Protein AF-0000000084420842 (afdb_homodimer)

Organism: Gonium pectorale (NCBI:txid33097)

Nearest PDB structures (foldseek):
  2ov9-assembly2_D  TM=8.847E-01  e=1.348E-07  Rhodococcus jostii RHA1
  2ov9-assembly1_A  TM=8.744E-01  e=2.651E-07  Rhodococcus jostii RHA1
  4xy5-assembly1_A  TM=8.812E-01  e=3.195E-05  Streptococcus pneumoniae TIGR4
  2fs2-assembly1_B  TM=8.298E-01  e=1.158E-05  Escherichia coli
  5kl9-assembly1_B  TM=7.367E-01  e=1.158E-05  Escherichia coli O157:H7

Secondary structure (DSSP, 8-state):
-TTTTSEEEEEEEEETTTTEEEEEEEE-S---SS-SB--HHHHHHHHHHHHHHHHHHHHHTT-SSSPSPPEEEEEEEEE-SPPBTT-EEEEEEEEEEEETTEEEEEEEEE-SSS-EEEEEEEEEE----S-HHHHHHH---GGG------/-TTTTSEEEEEEEEETTTTEEEEEEEE-S---SS-SB--HHHHHHHHHHHHHHHHHHHHHTT-SSSPSPPEEEEEEEEE-SPPBTT-EEEEEEEEEEEETTEEEEEEEEE-SSS-EEEEEEEEEE----S-HHHHHHS---GGG------

Foldseek 3Di:
DCVVQQWVDKDKDADPVQLKIKIKTFGGQPPPPDPFFDDPVVVQVVLVVRQVVSVVVCVVVVNALDHDDKDWPDKDKFFDATHTGRAMKMKMKDWDDHDRQKTKMKIWIGSVPPDTGMIMIIIIGHPDPPDPVVCVVVPPPVPPPPDPPD/DCVVQQWVDKDKDADPVQLKIKIKTFGGQPPPDDPFFDDPVVVQVVLVVRQVVSVVVCVVVVNALDHDDKDWPDKDKFFDATHTGRAMKMKMKDWDDHDRQKTKMKIWIGSVPPDTGMIMIIIIGHPPPPDPVVCVVVPPPVPPPPDDPD

InterPro domains:
  IPR006683 Thioesterase domain [PF03061] (37-116)
  IPR029069 HotDog domain superfamily [SSF54637] (13-125)
  IPR052061 Post-transcriptional expression and antimicrobial biosynthesis protein [PTHR47260] (3-133)

Radius of gyration: 22.24 Å; Cα contacts (8 Å, |Δi|>4): 608; chains: 2; bounding box: 48×66×69 Å

Solvent-accessible surface area (backbone atoms only — not comparable to full-atom values): 16085 Å² total; per-residue (Å²): 81,57,73,48,39,42,29,70,43,78,49,74,47,75,40,79,88,76,57,29,25,36,34,40,35,32,34,21,68,57,50,72,81,55,80,70,45,60,55,66,23,57,54,48,23,51,50,46,50,44,44,48,49,36,53,51,52,34,36,76,71,62,70,38,88,50,65,81,68,61,41,68,40,32,39,39,34,39,45,70,42,86,42,57,50,49,38,58,36,31,35,42,27,39,77,70,44,78,53,78,51,34,36,34,31,33,37,39,33,24,57,77,76,78,52,62,30,30,38,34,38,36,33,33,37,34,67,80,72,67,49,68,69,49,54,66,65,62,61,74,63,73,77,68,78,70,81,79,81,123,80,57,73,48,39,42,29,70,44,78,48,75,48,74,40,78,87,76,56,30,23,36,33,41,34,33,34,20,70,59,52,69,83,56,76,68,46,61,53,64,23,57,54,47,23,50,50,45,51,44,43,48,49,34,52,50,52,34,37,76,70,61,70,40,86,51,68,81,69,60,41,69,39,32,42,37,36,41,44,71,42,86,44,58,51,51,37,58,36,31,36,41,27,39,77,70,44,79,54,78,51,33,35,34,31,32,36,39,33,24,56,78,78,79,51,61,30,30,39,35,38,36,34,33,38,35,67,79,71,68,48,70,69,47,56,67,66,61,61,73,62,74,78,67,76,75,78,76,86,122

pLDDT: mean 79.47, std 21.26, range [21.95, 98.56]

Structure (mmCIF, N/CA/C/O backbone):
data_AF-0000000084420842-model_v1
#
loop_
_entity.id
_entity.type
_entity.pdbx_description
1 polymer 'Thioesterase domain-containing protein'
#
loop_
_atom_site.group_PDB
_atom_site.id
_atom_site.type_symbol
_atom_site.label_atom_id
_atom_site.label_alt_id
_atom_site.label_comp_id
_atom_site.label_asym_id
_atom_site.label_entity_id
_atom_site.label_seq_id
_atom_site.pdbx_PDB_ins_code
_atom_site.Cartn_x
_atom_site.Cartn_y
_atom_site.Cartn_z
_atom_site.occupancy
_atom_site.B_iso_or_equiv
_atom_site.auth_seq_id
_atom_site.auth_comp_id
_atom_site.auth_asym_id
_atom_site.auth_atom_id
_atom_site.pdbx_PDB_model_num
ATOM 1 N N . MET A 1 1 ? 0.289 3.207 -14.062 1 37.72 1 MET A N 1
ATOM 2 C CA . MET A 1 1 ? 1.347 3.75 -13.219 1 37.72 1 MET A CA 1
ATOM 3 C C . MET A 1 1 ? 2.498 4.289 -14.062 1 37.72 1 MET A C 1
ATOM 5 O O . MET A 1 1 ? 2.98 5.398 -13.828 1 37.72 1 MET A O 1
ATOM 9 N N . VAL A 1 2 ? 3.018 3.508 -14.992 1 41.41 2 VAL A N 1
ATOM 10 C CA . VAL A 1 2 ? 4.016 3.975 -15.953 1 41.41 2 VAL A CA 1
ATOM 11 C C . VAL A 1 2 ? 3.449 5.141 -16.766 1 41.41 2 VAL A C 1
ATOM 13 O O . VAL A 1 2 ? 4.145 6.129 -17 1 41.41 2 VAL A O 1
ATOM 16 N N . ALA A 1 3 ? 2.135 5.031 -16.891 1 44.5 3 ALA A N 1
ATOM 17 C CA . ALA A 1 3 ? 1.518 5.996 -17.797 1 44.5 3 ALA A CA 1
ATOM 18 C C . ALA A 1 3 ? 1.393 7.367 -17.141 1 44.5 3 ALA A C 1
ATOM 20 O O . ALA A 1 3 ? 1.357 8.391 -17.828 1 44.5 3 ALA A O 1
ATOM 21 N N . SER A 1 4 ? 1.399 7.387 -15.852 1 53.59 4 SER A N 1
ATOM 22 C CA . SER A 1 4 ? 1.182 8.664 -15.172 1 53.59 4 SER A CA 1
ATOM 23 C C . SER A 1 4 ? 2.48 9.453 -15.055 1 53.59 4 SER A C 1
ATOM 25 O O . SER A 1 4 ? 2.473 10.609 -14.625 1 53.59 4 SER A O 1
ATOM 27 N N . GLY A 1 5 ? 3.613 8.859 -15.711 1 60.94 5 GLY A N 1
ATOM 28 C CA . GLY A 1 5 ? 4.891 9.547 -15.625 1 60.94 5 GLY A CA 1
ATOM 29 C C . GLY A 1 5 ? 5.586 9.352 -14.289 1 60.94 5 GLY A C 1
ATOM 30 O O . GLY A 1 5 ? 6.719 9.797 -14.102 1 60.94 5 GLY A O 1
ATOM 31 N N . GLN A 1 6 ? 4.852 8.664 -13.398 1 68.75 6 GLN A N 1
ATOM 32 C CA . GLN A 1 6 ? 5.469 8.453 -12.094 1 68.75 6 GLN A CA 1
ATOM 33 C C . GLN A 1 6 ? 6.559 7.387 -12.172 1 68.75 6 GLN A C 1
ATOM 35 O O . GLN A 1 6 ? 7.531 7.434 -11.414 1 68.75 6 GLN A O 1
ATOM 40 N N . ILE A 1 7 ? 6.402 6.492 -13.086 1 74.31 7 ILE A N 1
ATOM 41 C CA . ILE A 1 7 ? 7.391 5.445 -13.32 1 74.31 7 ILE A CA 1
ATOM 42 C C . ILE A 1 7 ? 7.902 5.535 -14.758 1 74.31 7 ILE A C 1
ATOM 44 O O . ILE A 1 7 ? 7.121 5.469 -15.711 1 74.31 7 ILE A O 1
ATOM 48 N N . LYS A 1 8 ? 9.125 5.723 -14.898 1 79.5 8 LYS A N 1
ATOM 49 C CA . LYS A 1 8 ? 9.719 5.82 -16.234 1 79.5 8 LYS A CA 1
ATOM 50 C C . LYS A 1 8 ? 9.992 4.438 -16.812 1 79.5 8 LYS A C 1
ATOM 52 O O . LYS A 1 8 ? 9.781 4.207 -18 1 79.5 8 LYS A O 1
ATOM 57 N N . GLU A 1 9 ? 10.523 3.6 -15.961 1 84 9 GLU A N 1
ATOM 58 C CA . GLU A 1 9 ? 10.859 2.246 -16.391 1 84 9 GLU A CA 1
ATOM 59 C C . GLU A 1 9 ? 10.781 1.256 -15.234 1 84 9 GLU A C 1
ATOM 61 O O . GLU A 1 9 ? 11.039 1.613 -14.086 1 84 9 GLU A O 1
ATOM 66 N N . LEU A 1 10 ? 10.328 0.15 -15.516 1 87.25 10 LEU A N 1
ATOM 67 C CA . LEU A 1 10 ? 10.273 -0.957 -14.562 1 87.25 10 LEU A CA 1
ATOM 68 C C . LEU A 1 10 ? 10.789 -2.242 -15.203 1 87.25 10 LEU A C 1
ATOM 70 O O . LEU A 1 10 ? 10.281 -2.678 -16.234 1 87.25 10 LEU A O 1
ATOM 74 N N . ARG A 1 11 ? 11.898 -2.775 -14.641 1 92.38 11 ARG A N 1
ATOM 75 C CA . ARG A 1 11 ? 12.461 -4.047 -15.078 1 92.38 11 ARG A CA 1
ATOM 76 C C . ARG A 1 11 ? 12.469 -5.066 -13.945 1 92.38 11 ARG A C 1
ATOM 78 O O . ARG A 1 11 ? 12.789 -4.734 -12.805 1 92.38 11 ARG A O 1
ATOM 85 N N . CYS A 1 12 ? 12.133 -6.27 -14.281 1 94.5 12 CYS A N 1
ATOM 86 C CA . CYS A 1 12 ? 12.039 -7.32 -13.273 1 94.5 12 CYS A CA 1
ATOM 87 C C . CYS A 1 12 ? 12.93 -8.5 -13.633 1 94.5 12 CYS A C 1
ATOM 89 O O . CYS A 1 12 ? 13.164 -8.773 -14.812 1 94.5 12 CYS A O 1
ATOM 91 N N . PHE A 1 13 ? 13.453 -9.141 -12.609 1 94.38 13 PHE A N 1
ATOM 92 C CA . PHE A 1 13 ? 14.305 -10.312 -12.758 1 94.38 13 PHE A CA 1
ATOM 93 C C . PHE A 1 13 ? 14.047 -11.32 -11.641 1 94.38 13 PHE A C 1
ATOM 95 O O . PHE A 1 13 ? 13.828 -10.93 -10.492 1 94.38 13 PHE A O 1
ATOM 102 N N . TYR A 1 14 ? 14.102 -12.578 -12.062 1 94.62 14 TYR A N 1
ATOM 103 C CA . TYR A 1 14 ? 13.969 -13.656 -11.086 1 94.62 14 TYR A CA 1
ATOM 104 C C . TYR A 1 14 ? 15.242 -14.484 -11.008 1 94.62 14 TYR A C 1
ATOM 106 O O . TYR A 1 14 ? 15.703 -15.023 -12.023 1 94.62 14 TYR A O 1
ATOM 114 N N . ASP A 1 15 ? 15.773 -14.508 -9.82 1 94.62 15 ASP A N 1
ATOM 115 C CA . ASP A 1 15 ? 16.922 -15.367 -9.555 1 94.62 15 ASP A CA 1
ATOM 116 C C . ASP A 1 15 ? 16.484 -16.734 -9.039 1 94.62 15 ASP A C 1
ATOM 118 O O . ASP A 1 15 ? 16.141 -16.875 -7.867 1 94.62 15 ASP A O 1
ATOM 122 N N . THR A 1 16 ? 16.594 -17.719 -9.82 1 90.62 16 THR A N 1
ATOM 123 C CA . THR A 1 16 ? 16.094 -19.062 -9.492 1 90.62 16 THR A CA 1
ATOM 124 C C . THR A 1 16 ? 16.969 -19.703 -8.414 1 90.62 16 THR A C 1
ATOM 126 O O . THR A 1 16 ? 16.5 -20.547 -7.652 1 90.62 16 THR A O 1
ATOM 129 N N . GLN A 1 17 ? 18.203 -19.312 -8.43 1 90.81 17 GLN A N 1
ATOM 130 C CA . GLN A 1 17 ? 19.109 -19.922 -7.469 1 90.81 17 GLN A CA 1
ATOM 131 C C . GLN A 1 17 ? 18.828 -19.438 -6.051 1 90.81 17 GLN A C 1
ATOM 133 O O . GLN A 1 17 ? 18.781 -20.234 -5.113 1 90.81 17 GLN A O 1
ATOM 138 N N . GLN A 1 18 ? 18.562 -18.172 -5.965 1 92.38 18 GLN A N 1
ATOM 139 C CA . GLN A 1 18 ? 18.344 -17.594 -4.645 1 92.38 18 GLN A CA 1
ATOM 140 C C . GLN A 1 18 ? 16.844 -17.5 -4.332 1 92.38 18 GLN A C 1
ATOM 142 O O . GLN A 1 18 ? 16.469 -17.156 -3.213 1 92.38 18 GLN A O 1
ATOM 147 N N . ARG A 1 19 ? 16.016 -17.812 -5.281 1 91.62 19 ARG A N 1
ATOM 148 C CA . ARG A 1 19 ? 14.57 -17.688 -5.164 1 91.62 19 ARG A CA 1
ATOM 149 C C . ARG A 1 19 ? 14.172 -16.266 -4.754 1 91.62 19 ARG A C 1
ATOM 151 O O . ARG A 1 19 ? 13.367 -16.078 -3.84 1 91.62 19 ARG A O 1
ATOM 158 N N . LYS A 1 20 ? 14.828 -15.336 -5.352 1 95.81 20 LYS A N 1
ATOM 159 C CA . LYS A 1 20 ? 14.547 -13.922 -5.129 1 95.81 20 LYS A CA 1
ATOM 160 C C . LYS A 1 20 ? 14.062 -13.25 -6.41 1 95.81 20 LYS A C 1
ATOM 162 O O . LYS A 1 20 ? 14.547 -13.555 -7.5 1 95.81 20 LYS A O 1
ATOM 167 N N . PHE A 1 21 ? 13.164 -12.438 -6.27 1 96.69 21 PHE A N 1
ATOM 168 C CA . PHE A 1 21 ? 12.617 -11.625 -7.352 1 96.69 21 PHE A CA 1
ATOM 169 C C . PHE A 1 21 ? 12.984 -10.156 -7.164 1 96.69 21 PHE A C 1
ATOM 171 O O . PHE A 1 21 ? 12.883 -9.625 -6.059 1 96.69 21 PHE A O 1
ATOM 178 N N . TYR A 1 22 ? 13.43 -9.539 -8.227 1 97.25 22 TYR A N 1
ATOM 179 C CA . TYR A 1 22 ? 13.922 -8.164 -8.18 1 97.25 22 TYR A CA 1
ATOM 180 C C . TYR A 1 22 ? 13.133 -7.266 -9.117 1 97.25 22 TYR A C 1
ATOM 182 O O . TYR A 1 22 ? 12.766 -7.68 -10.219 1 97.25 22 TYR A O 1
ATOM 190 N N . SER A 1 23 ? 12.969 -6.086 -8.695 1 96.06 23 SER A N 1
ATOM 191 C CA . SER A 1 23 ? 12.461 -5.023 -9.555 1 96.06 23 SER A CA 1
ATOM 192 C C . SER A 1 23 ? 13.359 -3.791 -9.5 1 96.06 23 SER A C 1
ATOM 194 O O . SER A 1 23 ? 13.672 -3.293 -8.414 1 96.06 23 SER A O 1
ATOM 196 N N . VAL A 1 24 ? 13.758 -3.369 -10.648 1 96.12 24 VAL A N 1
ATOM 197 C CA . VAL A 1 24 ? 14.453 -2.094 -10.789 1 96.12 24 VAL A CA 1
ATOM 198 C C . VAL A 1 24 ? 13.508 -1.056 -11.398 1 96.12 24 VAL A C 1
ATOM 200 O O . VAL A 1 24 ? 12.961 -1.263 -12.484 1 96.12 24 VAL A O 1
ATOM 203 N N . VAL A 1 25 ? 13.398 0.021 -10.656 1 93.12 25 VAL A N 1
ATOM 204 C CA . VAL A 1 25 ? 12.406 1.012 -11.062 1 93.12 25 VAL A CA 1
ATOM 205 C C . VAL A 1 25 ? 13.07 2.377 -11.211 1 93.12 25 VAL A C 1
ATOM 207 O O . VAL A 1 25 ? 13.75 2.85 -10.297 1 93.12 25 VAL A O 1
ATOM 210 N N . GLU A 1 26 ? 12.852 2.971 -12.344 1 91.12 26 GLU A N 1
ATOM 211 C CA . GLU A 1 26 ? 13.227 4.371 -12.531 1 91.12 26 GLU A CA 1
ATOM 212 C C . GLU A 1 26 ? 12.031 5.293 -12.305 1 91.12 26 GLU A C 1
ATOM 214 O O . GLU A 1 26 ? 11.055 5.254 -13.055 1 91.12 26 GLU A O 1
ATOM 219 N N . LEU A 1 27 ? 12.219 6.039 -11.32 1 86.94 27 LEU A N 1
ATOM 220 C CA . LEU A 1 27 ? 11.109 6.914 -10.938 1 86.94 27 LEU A CA 1
ATOM 221 C C . LEU A 1 27 ? 11.172 8.227 -11.719 1 86.94 27 LEU A C 1
ATOM 223 O O . LEU A 1 27 ? 12.258 8.727 -12.016 1 86.94 27 LEU A O 1
ATOM 227 N N . GLY A 1 28 ? 9.945 8.664 -12.109 1 78.69 28 GLY A N 1
ATOM 228 C CA . GLY A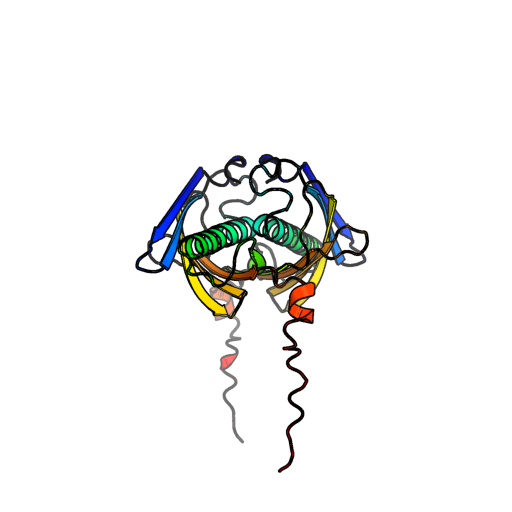 1 28 ? 9.875 9.914 -12.852 1 78.69 28 GLY A CA 1
ATOM 229 C C . GLY A 1 28 ? 9.992 11.141 -11.969 1 78.69 28 GLY A C 1
ATOM 230 O O . GLY A 1 28 ? 9.938 11.039 -10.742 1 78.69 28 GLY A O 1
ATOM 231 N N . LYS A 1 29 ? 10.383 12.281 -12.672 1 68.31 29 LYS A N 1
ATOM 232 C CA . LYS A 1 29 ? 10.516 13.555 -11.969 1 68.31 29 LYS A CA 1
ATOM 233 C C . LYS A 1 29 ? 9.148 14.188 -11.711 1 68.31 29 LYS A C 1
ATOM 235 O O . LYS A 1 29 ? 9 15.016 -10.805 1 68.31 29 LYS A O 1
ATOM 240 N N . GLU A 1 30 ? 8.312 13.93 -12.711 1 54.25 30 GLU A N 1
ATOM 241 C CA . GLU A 1 30 ? 7.031 14.633 -12.688 1 54.25 30 GLU A CA 1
ATOM 242 C C . GLU A 1 30 ? 6.121 14.086 -11.586 1 54.25 30 GLU A C 1
ATOM 244 O O . GLU A 1 30 ? 4.91 14.32 -11.602 1 54.25 30 GLU A O 1
ATOM 249 N N . VAL A 1 31 ? 6.648 13.469 -10.648 1 49.88 31 VAL A N 1
ATOM 250 C CA . VAL A 1 31 ? 5.574 13.227 -9.695 1 49.88 31 VAL A CA 1
ATOM 251 C C . VAL A 1 31 ? 5.004 14.555 -9.203 1 49.88 31 VAL A C 1
ATOM 253 O O . VAL A 1 31 ? 5.73 15.383 -8.648 1 49.88 31 VAL A O 1
ATOM 256 N N . CYS A 1 32 ? 4.277 15.203 -10.172 1 43.28 32 CYS A N 1
ATOM 257 C CA . CYS A 1 32 ? 3.871 16.594 -10.289 1 43.28 32 CYS A CA 1
ATOM 258 C C . CYS A 1 32 ? 3.869 17.281 -8.922 1 43.28 32 CYS A C 1
ATOM 260 O O . CYS A 1 32 ? 4.293 18.438 -8.805 1 43.28 3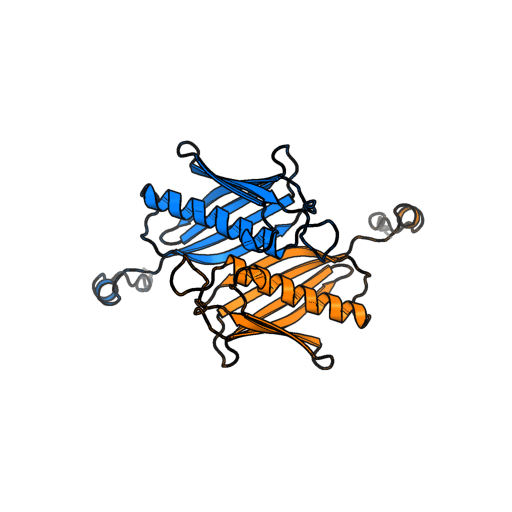2 CYS A O 1
ATOM 262 N N . GLY A 1 33 ? 2.779 17.031 -8.031 1 41.62 33 GLY A N 1
ATOM 263 C CA 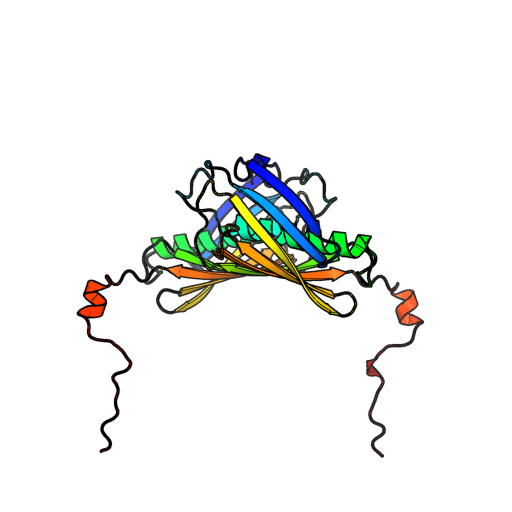. GLY A 1 33 ? 2.326 17.969 -7.012 1 41.62 33 GLY A CA 1
ATOM 264 C C . GLY A 1 33 ? 3.047 17.797 -5.684 1 41.62 33 GLY A C 1
ATOM 265 O O . GLY A 1 33 ? 2.867 18.609 -4.77 1 41.62 33 GLY A O 1
ATOM 266 N N . PHE A 1 34 ? 3.322 16.641 -5.184 1 46.44 34 PHE A N 1
ATOM 267 C CA . PHE A 1 34 ? 4.023 16.641 -3.906 1 46.44 34 PHE A CA 1
ATOM 268 C C . PHE A 1 34 ? 5.52 16.859 -4.109 1 46.44 34 PHE A C 1
ATOM 270 O O . PHE A 1 34 ? 6.145 16.188 -4.938 1 46.44 34 PHE A O 1
ATOM 277 N N . PRO A 1 35 ? 5.855 17.938 -3.969 1 49.09 35 PRO A N 1
ATOM 278 C CA . PRO A 1 35 ? 7.273 18.266 -4.145 1 49.09 35 PRO A CA 1
ATOM 279 C C . PRO A 1 35 ? 8.195 17.188 -3.568 1 49.09 35 PRO A C 1
ATOM 281 O O . PRO A 1 35 ? 7.977 16.719 -2.453 1 49.09 35 PRO A O 1
ATOM 284 N N . GLN A 1 36 ? 9.211 16.672 -4.434 1 54 36 GLN A N 1
ATOM 285 C CA . GLN A 1 36 ? 10.562 16.141 -4.281 1 54 36 GLN A CA 1
ATOM 286 C C . GLN A 1 36 ? 10.539 14.688 -3.812 1 54 36 GLN A C 1
ATOM 288 O O . GLN A 1 36 ? 11.586 14.07 -3.633 1 54 36 GLN A O 1
ATOM 293 N N . THR A 1 37 ? 9.32 14.156 -3.262 1 56.84 37 THR A N 1
ATOM 294 C CA . THR A 1 37 ? 9.445 12.805 -2.732 1 56.84 37 THR A CA 1
ATOM 295 C C . THR A 1 37 ? 8.336 11.914 -3.275 1 56.84 37 THR A C 1
ATOM 297 O O . THR A 1 37 ? 7.262 12.391 -3.635 1 56.84 37 THR A O 1
ATOM 300 N N . VAL A 1 38 ? 8.648 10.633 -3.479 1 64.06 38 VAL A N 1
ATOM 301 C CA . VAL A 1 38 ? 7.715 9.594 -3.893 1 64.06 38 VAL A CA 1
ATOM 302 C C . VAL A 1 38 ? 6.691 9.352 -2.787 1 64.06 38 VAL A C 1
ATOM 304 O O . VAL A 1 38 ? 7.051 9.234 -1.613 1 64.06 38 VAL A O 1
ATOM 307 N N . HIS A 1 39 ? 5.492 9.234 -3.182 1 77.38 39 HIS A N 1
ATOM 308 C CA . HIS A 1 39 ? 4.395 9.062 -2.238 1 77.38 39 HIS A CA 1
ATOM 309 C C . HIS A 1 39 ? 4.352 7.641 -1.694 1 77.38 39 HIS A C 1
ATOM 311 O O . HIS A 1 39 ? 4.754 6.695 -2.379 1 77.38 39 HIS A O 1
ATOM 317 N N . GLY A 1 40 ? 3.969 7.527 -0.441 1 87 40 GLY A N 1
ATOM 318 C CA . GLY A 1 40 ? 3.84 6.242 0.231 1 87 40 GLY A CA 1
ATOM 319 C C . GLY A 1 40 ? 3.012 5.242 -0.55 1 87 40 GLY A C 1
ATOM 320 O O . GLY A 1 40 ? 3.35 4.055 -0.604 1 87 40 GLY A O 1
ATOM 321 N N . GLY A 1 41 ? 1.969 5.727 -1.166 1 89.44 41 GLY A N 1
ATOM 322 C CA . GLY A 1 41 ? 1.098 4.852 -1.933 1 89.44 41 GLY A CA 1
ATOM 323 C C . GLY A 1 41 ? 1.789 4.215 -3.123 1 89.44 41 GLY A C 1
ATOM 324 O O . GLY A 1 41 ? 1.536 3.055 -3.447 1 89.44 41 GLY A O 1
ATOM 325 N N . LEU A 1 42 ? 2.545 4.934 -3.773 1 87.56 42 LEU A N 1
ATOM 326 C CA . LEU A 1 42 ? 3.287 4.395 -4.906 1 87.56 42 LEU A CA 1
ATOM 327 C C . LEU A 1 42 ? 4.27 3.32 -4.453 1 87.56 42 LEU A C 1
ATOM 329 O O . LEU A 1 42 ? 4.371 2.26 -5.074 1 87.56 42 LEU A O 1
ATOM 333 N N . THR A 1 43 ? 5 3.641 -3.408 1 93 43 THR A N 1
ATOM 334 C CA . THR A 1 43 ? 5.918 2.654 -2.848 1 93 43 THR A CA 1
ATOM 335 C C . THR A 1 43 ? 5.176 1.367 -2.494 1 93 43 THR A C 1
ATOM 337 O O . THR A 1 43 ? 5.645 0.271 -2.807 1 93 43 THR A O 1
ATOM 340 N N . ALA A 1 44 ? 4.039 1.52 -1.854 1 95.06 44 ALA A N 1
ATOM 341 C CA . ALA A 1 44 ? 3.232 0.359 -1.489 1 95.06 44 ALA A CA 1
ATOM 342 C C . ALA A 1 44 ? 2.832 -0.44 -2.727 1 95.06 44 ALA A C 1
ATOM 344 O O . ALA A 1 44 ? 2.895 -1.672 -2.725 1 95.06 44 ALA A O 1
ATOM 345 N N . ALA A 1 45 ? 2.439 0.22 -3.75 1 91.56 45 ALA A N 1
ATOM 346 C CA . ALA A 1 45 ? 2.027 -0.437 -4.988 1 91.56 45 ALA A CA 1
ATOM 347 C C . ALA A 1 45 ? 3.189 -1.198 -5.617 1 91.56 45 ALA A C 1
ATOM 349 O O . ALA A 1 45 ? 3.014 -2.312 -6.113 1 91.56 45 ALA A O 1
ATOM 350 N N . LEU A 1 46 ? 4.312 -0.583 -5.586 1 92.06 46 LEU A N 1
ATOM 351 C CA . LEU A 1 46 ? 5.496 -1.219 -6.16 1 92.06 46 LEU A CA 1
ATOM 352 C C . LEU A 1 46 ? 5.883 -2.463 -5.367 1 92.06 46 LEU A C 1
ATOM 354 O O . LEU A 1 46 ? 6.246 -3.486 -5.945 1 92.06 46 LEU A O 1
ATOM 358 N N . VAL A 1 47 ? 5.801 -2.316 -4.102 1 95.88 47 VAL A N 1
ATOM 359 C CA . VAL A 1 47 ? 6.078 -3.457 -3.236 1 95.88 47 VAL A CA 1
ATOM 360 C C . VAL A 1 47 ? 5.098 -4.59 -3.543 1 95.88 47 VAL A C 1
ATOM 362 O O . VAL A 1 47 ? 5.508 -5.734 -3.734 1 95.88 47 VAL A O 1
ATOM 365 N N . ASP A 1 48 ? 3.846 -4.297 -3.615 1 94.94 48 ASP A N 1
ATOM 366 C CA . ASP A 1 48 ? 2.807 -5.277 -3.914 1 94.94 48 ASP A CA 1
ATOM 367 C C . ASP A 1 48 ? 3.08 -5.977 -5.246 1 94.94 48 ASP A C 1
ATOM 369 O O . ASP A 1 48 ? 3.025 -7.207 -5.328 1 94.94 48 ASP A O 1
ATOM 373 N N . GLU A 1 49 ? 3.416 -5.191 -6.195 1 91.62 49 GLU A N 1
ATOM 374 C CA . GLU A 1 49 ? 3.684 -5.719 -7.527 1 91.62 49 GLU A CA 1
ATOM 375 C C . GLU A 1 49 ? 4.891 -6.652 -7.52 1 91.62 49 GLU A C 1
ATOM 377 O O . GLU A 1 49 ? 4.863 -7.719 -8.141 1 91.62 49 GLU A O 1
ATOM 382 N N . THR A 1 50 ? 5.902 -6.254 -6.859 1 95 50 THR A N 1
ATOM 383 C CA . THR A 1 50 ? 7.141 -7.023 -6.875 1 95 50 THR A CA 1
ATOM 384 C C . THR A 1 50 ? 6.973 -8.336 -6.113 1 95 50 THR A C 1
ATOM 386 O O . THR A 1 50 ? 7.418 -9.391 -6.574 1 95 50 THR A O 1
ATOM 389 N N . VAL A 1 51 ? 6.352 -8.242 -4.965 1 95.31 51 VAL A N 1
ATOM 390 C CA . VAL A 1 51 ? 6.102 -9.477 -4.227 1 95.31 51 VAL A CA 1
ATOM 391 C C . VAL A 1 51 ? 5.156 -10.375 -5.023 1 95.31 51 VAL A C 1
ATOM 393 O O . VAL A 1 51 ? 5.277 -11.602 -4.988 1 95.31 51 VAL A O 1
ATOM 396 N N . GLY A 1 52 ? 4.199 -9.812 -5.652 1 92.25 52 GLY A N 1
ATOM 397 C CA . GLY A 1 52 ? 3.359 -10.586 -6.555 1 92.25 52 GLY A CA 1
ATOM 398 C C . GLY A 1 52 ? 4.145 -11.305 -7.637 1 92.25 52 GLY A C 1
ATOM 399 O O . GLY A 1 52 ? 3.84 -12.445 -7.98 1 92.25 52 GLY A O 1
ATOM 400 N N . GLY A 1 53 ? 5.09 -10.602 -8.172 1 92.06 53 GLY A N 1
ATOM 401 C CA . GLY A 1 53 ? 5.969 -11.219 -9.148 1 92.06 53 GLY A CA 1
ATOM 402 C C . GLY A 1 53 ? 6.68 -12.453 -8.617 1 92.06 53 GLY A C 1
ATOM 403 O O . GLY A 1 53 ? 6.781 -13.469 -9.312 1 92.06 53 GLY A O 1
ATOM 404 N N . LEU A 1 54 ? 7.207 -12.328 -7.449 1 93.62 54 LEU A N 1
ATOM 405 C CA . LEU A 1 54 ? 7.855 -13.477 -6.828 1 93.62 54 LEU A CA 1
ATOM 406 C C . LEU A 1 54 ? 6.871 -14.633 -6.676 1 93.62 54 LEU A C 1
ATOM 408 O O . LEU A 1 54 ? 7.211 -15.781 -6.977 1 93.62 54 LEU A O 1
ATOM 412 N N . ALA A 1 55 ? 5.707 -14.344 -6.227 1 91.19 55 ALA A N 1
ATOM 413 C CA . ALA A 1 55 ? 4.691 -15.383 -6.047 1 91.19 55 ALA A CA 1
ATOM 414 C C . ALA A 1 55 ? 4.418 -16.109 -7.359 1 91.19 55 ALA A C 1
ATOM 416 O O . ALA A 1 55 ? 4.34 -17.344 -7.391 1 91.19 55 ALA A O 1
ATOM 417 N N . VAL A 1 56 ? 4.289 -15.383 -8.359 1 88.75 56 VAL A N 1
ATOM 418 C CA . VAL A 1 56 ? 4.016 -15.953 -9.672 1 88.75 56 VAL A CA 1
ATOM 419 C C . VAL A 1 56 ? 5.199 -16.797 -10.125 1 88.75 56 VAL A C 1
ATOM 421 O O . VAL A 1 56 ? 5.016 -17.891 -10.664 1 88.75 56 VAL A O 1
ATOM 424 N N . ALA A 1 57 ? 6.375 -16.266 -9.906 1 90.75 57 ALA A N 1
ATOM 425 C CA . ALA A 1 57 ? 7.578 -17 -10.273 1 90.75 57 ALA A CA 1
ATOM 426 C C . ALA A 1 57 ? 7.652 -18.344 -9.531 1 90.75 57 ALA A C 1
ATOM 428 O O . ALA A 1 57 ? 7.977 -19.375 -10.133 1 90.75 57 ALA A O 1
ATOM 429 N N . LEU A 1 58 ? 7.367 -18.266 -8.328 1 89.75 58 LEU A N 1
ATOM 430 C CA . LEU A 1 58 ? 7.398 -19.484 -7.52 1 89.75 58 LEU A CA 1
ATOM 431 C C . LEU A 1 58 ? 6.34 -20.469 -7.988 1 89.75 58 LEU A C 1
ATOM 433 O O . LEU A 1 58 ? 6.59 -21.688 -8.031 1 89.75 58 LEU A O 1
ATOM 437 N N . TRP A 1 59 ? 5.246 -19.984 -8.258 1 85.75 59 TRP A N 1
ATOM 438 C CA . TRP A 1 59 ? 4.176 -20.828 -8.781 1 85.75 59 TRP A CA 1
ATOM 439 C C . TRP A 1 59 ? 4.594 -21.5 -10.078 1 85.75 59 TRP A C 1
ATOM 441 O O . TRP A 1 59 ? 4.414 -22.719 -10.25 1 85.75 59 TRP A O 1
ATOM 451 N N . ARG A 1 60 ? 5.086 -20.797 -10.969 1 85.81 60 ARG A N 1
ATOM 452 C CA . ARG A 1 60 ? 5.52 -21.312 -12.266 1 85.81 60 ARG A CA 1
ATOM 453 C C . ARG A 1 60 ? 6.602 -22.375 -12.086 1 85.81 60 ARG A C 1
ATOM 455 O O . ARG A 1 60 ? 6.676 -23.328 -12.867 1 85.81 60 ARG A O 1
ATOM 462 N N . ALA A 1 61 ? 7.348 -22.219 -11.102 1 86.12 61 ALA A N 1
ATOM 463 C CA . ALA A 1 61 ? 8.422 -23.172 -10.812 1 86.12 61 ALA A CA 1
ATOM 464 C C . ALA A 1 61 ? 7.898 -24.375 -10.055 1 86.12 61 ALA A C 1
ATOM 466 O O . ALA A 1 61 ? 8.648 -25.312 -9.773 1 86.12 61 ALA A O 1
ATOM 467 N N . GLY A 1 62 ? 6.57 -24.281 -9.695 1 83.12 62 GLY A N 1
ATOM 468 C CA . GLY A 1 62 ? 5.977 -25.406 -8.977 1 83.12 62 GLY A CA 1
ATOM 469 C C . GLY A 1 62 ? 6.348 -25.422 -7.504 1 83.12 62 GLY A C 1
ATOM 470 O O . GLY A 1 62 ? 6.328 -26.484 -6.871 1 83.12 62 GLY A O 1
ATOM 471 N N . GLU A 1 63 ? 6.738 -24.297 -7.121 1 81.12 63 GLU A N 1
ATOM 472 C CA . GLU A 1 63 ? 7.27 -24.25 -5.762 1 81.12 63 GLU A CA 1
ATOM 473 C C . GLU A 1 63 ? 6.215 -23.781 -4.77 1 81.12 63 GLU A C 1
ATOM 475 O O . GLU A 1 63 ? 6.477 -23.688 -3.568 1 81.12 63 GLU A O 1
ATOM 480 N N . LEU A 1 64 ? 5.109 -23.422 -5.414 1 78.94 64 LEU A N 1
ATOM 481 C CA . LEU A 1 64 ? 3.992 -23.062 -4.539 1 78.94 64 LEU A CA 1
ATOM 482 C C . LEU A 1 64 ? 3.021 -24.234 -4.406 1 78.94 64 LEU A C 1
ATOM 484 O O . LEU A 1 64 ? 2.787 -24.969 -5.371 1 78.94 64 LEU A O 1
ATOM 488 N N . GLY A 1 65 ? 2.74 -24.781 -3.34 1 71.25 65 GLY A N 1
ATOM 489 C CA . GLY A 1 65 ? 1.879 -25.922 -3.074 1 71.25 65 GLY A CA 1
ATOM 490 C C . GLY A 1 65 ? 0.435 -25.688 -3.473 1 71.25 65 GLY A C 1
ATOM 491 O O . GLY A 1 65 ? -0.449 -26.469 -3.117 1 71.25 65 GLY A O 1
ATOM 492 N N . PHE A 1 66 ? 0.23 -24.531 -4.078 1 71.69 66 PHE A N 1
ATOM 493 C CA . PHE A 1 66 ? -1.127 -24.234 -4.523 1 71.69 66 PHE A CA 1
ATOM 494 C C . PHE A 1 66 ? -1.116 -23.578 -5.898 1 71.69 66 PHE A C 1
ATOM 496 O O . PHE A 1 66 ? -0.07 -23.125 -6.371 1 71.69 66 PHE A O 1
ATOM 503 N N . ARG A 1 67 ? -2.326 -23.688 -6.555 1 69.12 67 ARG A N 1
ATOM 504 C CA . ARG A 1 67 ? -2.461 -23.125 -7.895 1 69.12 67 ARG A CA 1
ATOM 505 C C . ARG A 1 67 ? -3.066 -21.719 -7.848 1 69.12 67 ARG A C 1
ATOM 507 O O . ARG A 1 67 ? -3.928 -21.438 -7.012 1 69.12 67 ARG A O 1
ATOM 514 N N . PRO A 1 68 ? -2.607 -20.781 -8.727 1 66.69 68 PRO A N 1
ATOM 515 C CA . PRO A 1 68 ? -3.273 -19.484 -8.859 1 66.69 68 PRO A CA 1
ATOM 516 C C . PRO A 1 68 ? -4.766 -19.609 -9.164 1 66.69 68 PRO A C 1
ATOM 518 O O . PRO A 1 68 ? -5.223 -20.688 -9.562 1 66.69 68 PRO A O 1
ATOM 521 N N . PRO A 1 69 ? -5.559 -18.641 -8.742 1 74.56 69 PRO A N 1
ATOM 522 C CA . PRO A 1 69 ? -5.102 -17.297 -8.398 1 74.56 69 PRO A CA 1
ATOM 523 C C . PRO A 1 69 ? -4.863 -17.125 -6.898 1 74.56 69 PRO A C 1
ATOM 525 O O . PRO A 1 69 ? -5.586 -17.703 -6.082 1 74.56 69 PRO A O 1
ATOM 528 N N . ALA A 1 70 ? -3.779 -16.578 -6.562 1 83.5 70 ALA A N 1
ATOM 529 C CA . ALA A 1 70 ? -3.557 -16.109 -5.199 1 83.5 70 ALA A CA 1
ATOM 530 C C . ALA A 1 70 ? -3.766 -14.594 -5.105 1 83.5 70 ALA A C 1
ATOM 532 O O . ALA A 1 70 ? -3.443 -13.859 -6.043 1 83.5 70 ALA A O 1
ATOM 533 N N . TYR A 1 71 ? -4.363 -14.203 -4.008 1 88.44 71 TYR A N 1
ATOM 534 C CA . TYR A 1 71 ? -4.688 -12.789 -3.834 1 88.44 71 TYR A CA 1
ATOM 535 C C . TYR A 1 71 ? -3.996 -12.227 -2.6 1 88.44 71 TYR A C 1
ATOM 537 O O . TYR A 1 71 ? -3.742 -12.945 -1.635 1 88.44 71 TYR A O 1
ATOM 545 N N . THR A 1 72 ? -3.736 -10.938 -2.736 1 93.12 72 THR A N 1
ATOM 546 C CA . THR A 1 72 ? -3.17 -10.266 -1.571 1 93.12 72 THR A CA 1
ATOM 547 C C . THR A 1 72 ? -4.188 -10.203 -0.436 1 93.12 72 THR A C 1
ATOM 549 O O . THR A 1 72 ? -5.293 -9.688 -0.612 1 93.12 72 THR A O 1
ATOM 552 N N . ALA A 1 73 ? -3.852 -10.734 0.683 1 96.06 73 ALA A N 1
ATOM 553 C CA . ALA A 1 73 ? -4.734 -10.727 1.845 1 96.06 73 ALA A CA 1
ATOM 554 C C . ALA A 1 73 ? -4.312 -9.656 2.848 1 96.06 73 ALA A C 1
ATOM 556 O O . ALA A 1 73 ? -5.137 -9.156 3.615 1 96.06 73 ALA A O 1
ATOM 557 N N . ARG A 1 74 ? -3.078 -9.383 2.85 1 97.88 74 ARG A N 1
ATOM 558 C CA . ARG A 1 74 ? -2.541 -8.344 3.725 1 97.88 74 ARG A CA 1
ATOM 559 C C . ARG A 1 74 ? -1.277 -7.73 3.133 1 97.88 74 ARG A C 1
ATOM 561 O O . ARG A 1 74 ? -0.458 -8.438 2.537 1 97.88 74 ARG A O 1
ATOM 568 N N . LEU A 1 75 ? -1.094 -6.504 3.295 1 98.25 75 LEU A N 1
ATOM 569 C CA . LEU A 1 75 ? 0.093 -5.762 2.879 1 98.25 75 LEU A CA 1
ATOM 570 C C . LEU A 1 75 ? 0.549 -4.805 3.977 1 98.25 75 LEU A C 1
ATOM 572 O O . LEU A 1 75 ? -0.257 -4.047 4.52 1 98.25 75 LEU A O 1
ATOM 576 N N . GLU A 1 76 ? 1.769 -4.906 4.32 1 98.56 76 GLU A N 1
ATOM 577 C CA . GLU A 1 76 ? 2.398 -4.012 5.289 1 98.56 76 GLU A CA 1
ATOM 578 C C . GLU A 1 76 ? 3.646 -3.357 4.703 1 98.56 76 GLU A C 1
ATOM 580 O O . GLU A 1 76 ? 4.477 -4.027 4.09 1 98.56 76 GLU A O 1
ATOM 585 N N . VAL A 1 77 ? 3.764 -2.102 4.922 1 98.5 77 VAL A N 1
ATOM 586 C CA . VAL A 1 77 ? 4.953 -1.391 4.465 1 98.5 77 VAL A CA 1
ATOM 587 C C . VAL A 1 77 ? 5.473 -0.484 5.578 1 98.5 77 VAL A C 1
ATOM 589 O O . VAL A 1 77 ? 4.711 0.295 6.16 1 98.5 77 VAL A O 1
ATOM 592 N N . ASP A 1 78 ? 6.66 -0.622 5.922 1 98.44 78 ASP A N 1
ATOM 593 C CA . ASP A 1 78 ? 7.367 0.269 6.836 1 98.44 78 ASP A CA 1
ATOM 594 C C . ASP A 1 78 ? 8.281 1.229 6.074 1 98.44 78 ASP A C 1
ATOM 596 O O . ASP A 1 78 ? 9.242 0.802 5.43 1 98.44 78 ASP A O 1
ATOM 600 N N . TYR A 1 79 ? 8.008 2.455 6.207 1 96.75 79 TYR A N 1
ATOM 601 C CA . TYR A 1 79 ? 8.789 3.475 5.516 1 96.75 79 TYR A CA 1
ATOM 602 C C . TYR A 1 79 ? 9.93 3.977 6.387 1 96.75 79 TYR A C 1
ATOM 604 O O . TYR A 1 79 ? 9.703 4.438 7.508 1 96.75 79 TYR A O 1
ATOM 612 N N . LYS A 1 80 ? 11.078 3.953 5.84 1 95.94 80 LYS A N 1
ATOM 613 C CA . LYS A 1 80 ? 12.258 4.262 6.641 1 95.94 80 LYS A CA 1
ATOM 614 C C . LYS A 1 80 ? 12.859 5.609 6.246 1 95.94 80 LYS A C 1
ATOM 616 O O . LYS A 1 80 ? 13.258 6.395 7.109 1 95.94 80 LYS A O 1
ATOM 621 N N . LYS A 1 81 ? 12.992 5.816 4.969 1 93.06 81 LYS A N 1
ATOM 622 C CA . LYS A 1 81 ? 13.531 7.059 4.422 1 93.06 81 LYS A CA 1
ATOM 623 C C . LYS A 1 81 ? 12.727 7.523 3.215 1 93.06 81 LYS A C 1
ATOM 625 O O . LYS A 1 81 ? 12.133 6.711 2.504 1 93.06 81 LYS A O 1
ATOM 630 N N . LYS A 1 82 ? 12.797 8.789 3.008 1 89.94 82 LYS A N 1
ATOM 631 C CA . LYS A 1 82 ? 12.148 9.344 1.82 1 89.94 82 LYS A CA 1
ATOM 632 C C . LYS A 1 82 ? 12.859 8.898 0.548 1 89.94 82 LYS A C 1
ATOM 634 O O . LYS A 1 82 ? 14.094 8.852 0.506 1 89.94 82 LYS A O 1
ATOM 639 N N . ILE A 1 83 ? 12.086 8.586 -0.465 1 90.5 83 ILE A N 1
ATOM 640 C CA . ILE A 1 83 ? 12.648 8.25 -1.769 1 90.5 83 ILE A CA 1
ATOM 641 C C . ILE A 1 83 ? 12.711 9.5 -2.641 1 90.5 83 ILE A C 1
ATOM 643 O O . ILE A 1 83 ? 11.688 10.125 -2.928 1 90.5 83 ILE A O 1
ATOM 647 N N . PRO A 1 84 ? 13.852 9.852 -3.059 1 86.12 84 PRO A N 1
ATOM 648 C CA . PRO A 1 84 ? 13.938 11.039 -3.908 1 86.12 84 PRO A CA 1
ATOM 649 C C . PRO A 1 84 ? 13.281 10.844 -5.27 1 86.12 84 PRO A C 1
ATOM 651 O O . PRO A 1 84 ? 13.367 9.758 -5.852 1 86.12 84 PRO A O 1
ATOM 654 N N . ASN A 1 85 ? 12.664 11.867 -5.688 1 82.25 85 ASN A N 1
ATOM 655 C CA . ASN A 1 85 ? 12.133 11.828 -7.047 1 82.25 85 ASN A CA 1
ATOM 656 C C . ASN A 1 85 ? 13.242 11.625 -8.078 1 82.25 85 ASN A C 1
ATOM 658 O O . ASN A 1 85 ? 14.359 12.117 -7.895 1 82.25 85 ASN A O 1
ATOM 662 N N . GLY A 1 86 ? 12.906 10.914 -9.109 1 83.19 86 GLY A N 1
ATOM 663 C CA . GLY A 1 86 ? 13.852 10.734 -10.203 1 83.19 86 GLY A CA 1
ATOM 664 C C . GLY A 1 86 ? 14.93 9.711 -9.891 1 83.19 86 GLY A C 1
ATOM 665 O O . GLY A 1 86 ? 15.844 9.5 -10.695 1 83.19 86 GLY A O 1
ATOM 666 N N . SER A 1 87 ? 14.828 9.094 -8.82 1 88.69 87 SER A N 1
ATOM 667 C CA . SER A 1 87 ? 15.844 8.109 -8.438 1 88.69 87 SER A CA 1
ATOM 668 C C . SER A 1 87 ? 15.523 6.734 -9.023 1 88.69 87 SER A C 1
ATOM 670 O O . SER A 1 87 ? 14.422 6.508 -9.523 1 88.69 87 SER A O 1
ATOM 672 N N . ILE A 1 88 ? 16.578 5.949 -9.047 1 92.94 88 ILE A N 1
ATOM 673 C CA . ILE A 1 88 ? 16.422 4.531 -9.359 1 92.94 88 ILE A CA 1
ATOM 674 C C . ILE A 1 88 ? 16.406 3.717 -8.07 1 92.94 88 ILE A C 1
ATOM 676 O O . ILE A 1 88 ? 17.297 3.881 -7.219 1 92.94 88 ILE A O 1
ATOM 680 N N . ILE A 1 89 ? 15.383 2.891 -7.996 1 95.56 89 ILE A N 1
ATOM 681 C CA . ILE A 1 89 ? 15.312 2.078 -6.785 1 95.56 89 ILE A CA 1
ATOM 682 C C . ILE A 1 89 ? 15.359 0.598 -7.156 1 95.56 89 ILE A C 1
ATOM 684 O O . ILE A 1 89 ? 15.023 0.221 -8.281 1 95.56 89 ILE A O 1
ATOM 688 N N . LEU A 1 90 ? 15.836 -0.158 -6.203 1 97.62 90 LEU A N 1
ATOM 689 C CA . LEU A 1 90 ? 15.875 -1.614 -6.285 1 97.62 90 LEU A CA 1
ATOM 690 C C . LEU A 1 90 ? 14.977 -2.24 -5.223 1 97.62 90 LEU A C 1
ATOM 692 O O . LEU A 1 90 ? 15.125 -1.96 -4.031 1 97.62 90 LEU A O 1
ATOM 696 N N . ILE A 1 91 ? 14.062 -3.031 -5.621 1 97.81 91 ILE A N 1
ATOM 697 C CA . ILE A 1 91 ? 13.211 -3.789 -4.707 1 97.81 91 ILE A CA 1
ATOM 698 C C . ILE A 1 91 ? 13.586 -5.27 -4.762 1 97.81 91 ILE A C 1
ATOM 700 O O . ILE A 1 91 ? 13.547 -5.887 -5.828 1 97.81 91 ILE A O 1
ATOM 704 N N . THR A 1 92 ? 13.945 -5.773 -3.629 1 98.12 92 THR A N 1
ATOM 705 C CA . THR A 1 92 ? 14.281 -7.188 -3.498 1 98.12 92 THR A CA 1
ATOM 706 C C . THR A 1 92 ? 13.234 -7.926 -2.676 1 98.12 92 THR A C 1
ATOM 708 O O . THR A 1 92 ? 12.773 -7.418 -1.648 1 98.12 92 THR A O 1
ATOM 711 N N . THR A 1 93 ? 12.898 -9.125 -3.156 1 98.25 93 THR A N 1
ATOM 712 C CA . THR A 1 93 ? 11.859 -9.867 -2.449 1 98.25 93 THR A CA 1
ATOM 713 C C . THR A 1 93 ? 12.312 -11.289 -2.162 1 98.25 93 THR A C 1
ATOM 715 O O . THR A 1 93 ? 13.164 -11.836 -2.871 1 98.25 93 THR A O 1
ATOM 718 N N . GLU A 1 94 ? 11.734 -11.891 -1.158 1 97.31 94 GLU A N 1
ATOM 719 C CA . GLU A 1 94 ? 12.016 -13.273 -0.776 1 97.31 94 GLU A CA 1
ATOM 720 C C . GLU A 1 94 ? 10.828 -13.891 -0.036 1 97.31 94 GLU A C 1
ATOM 722 O O . GLU A 1 94 ? 9.938 -13.172 0.417 1 97.31 94 GLU A O 1
ATOM 727 N N . VAL A 1 95 ? 10.891 -15.148 0.092 1 96.12 95 VAL A N 1
ATOM 728 C CA . VAL A 1 95 ? 9.844 -15.859 0.819 1 96.12 95 VAL A CA 1
ATOM 729 C C . VAL A 1 95 ? 10.117 -15.789 2.32 1 96.12 95 VAL A C 1
ATOM 731 O O . VAL A 1 95 ? 11.219 -16.094 2.773 1 96.12 95 VAL A O 1
ATOM 734 N N . GLU A 1 96 ? 9.18 -15.336 2.99 1 96.88 96 GLU A N 1
ATOM 735 C CA . GLU A 1 96 ? 9.289 -15.297 4.445 1 96.88 96 GLU A CA 1
ATOM 736 C C . GLU A 1 96 ? 8.773 -16.594 5.074 1 96.88 96 GLU A C 1
ATOM 738 O O . GLU A 1 96 ? 9.414 -17.156 5.961 1 96.88 96 GLU A O 1
ATOM 743 N N . GLU A 1 97 ? 7.609 -16.984 4.656 1 94.56 97 GLU A N 1
ATOM 744 C CA . GLU A 1 97 ? 6.961 -18.172 5.191 1 94.56 97 GLU A CA 1
ATOM 745 C C . GLU A 1 97 ? 5.973 -18.766 4.188 1 94.56 97 GLU A C 1
ATOM 747 O O . GLU A 1 97 ? 5.25 -18.016 3.518 1 94.56 97 GLU A O 1
ATOM 752 N N . LEU A 1 98 ? 5.969 -20.031 4.109 1 90.75 98 LEU A N 1
ATOM 753 C CA . LEU A 1 98 ? 5.004 -20.766 3.293 1 90.75 98 LEU A CA 1
ATOM 754 C C . LEU A 1 98 ? 4.27 -21.812 4.129 1 90.75 98 LEU A C 1
ATOM 756 O O . LEU A 1 98 ? 4.891 -22.734 4.668 1 90.75 98 LEU A O 1
ATOM 760 N N . VAL A 1 99 ? 3.043 -21.562 4.301 1 86.62 99 VAL A N 1
ATOM 761 C CA . VAL A 1 99 ? 2.227 -22.5 5.066 1 86.62 99 VAL A CA 1
ATOM 762 C C . VAL A 1 99 ? 0.944 -22.812 4.297 1 86.62 99 VAL A C 1
ATOM 764 O O . VAL A 1 99 ? 0.074 -21.953 4.152 1 86.62 99 VAL A O 1
ATOM 767 N N . ASP A 1 100 ? 0.857 -24.047 3.832 1 84.81 100 ASP A N 1
ATOM 768 C CA . ASP A 1 100 ? -0.322 -24.5 3.104 1 84.81 100 ASP A CA 1
ATOM 769 C C . ASP A 1 100 ? -0.59 -23.625 1.887 1 84.81 100 ASP A C 1
ATOM 771 O O . ASP A 1 100 ? 0.22 -23.562 0.959 1 84.81 100 ASP A O 1
ATOM 775 N N . ARG A 1 101 ? -1.753 -22.922 1.941 1 85.88 101 ARG A N 1
ATOM 776 C CA . ARG A 1 101 ? -2.15 -22.125 0.785 1 85.88 101 ARG A CA 1
ATOM 777 C C . ARG A 1 101 ? -1.846 -20.656 1.007 1 85.88 101 ARG A C 1
ATOM 779 O O . ARG A 1 101 ? -2.395 -19.781 0.32 1 85.88 101 ARG A O 1
ATOM 786 N N . LYS A 1 102 ? -0.967 -20.453 2.008 1 92.06 102 LYS A N 1
ATOM 787 C CA . LYS A 1 102 ? -0.602 -19.078 2.346 1 92.06 102 LYS A CA 1
ATOM 788 C C . LYS A 1 102 ? 0.903 -18.859 2.221 1 92.06 102 LYS A C 1
ATOM 790 O O . LYS A 1 102 ? 1.693 -19.719 2.629 1 92.06 102 LYS A O 1
ATOM 795 N N . VAL A 1 103 ? 1.229 -17.797 1.646 1 93.62 103 VAL A N 1
ATOM 796 C CA . VAL A 1 103 ? 2.648 -17.469 1.532 1 93.62 103 VAL A CA 1
ATOM 797 C C . VAL A 1 103 ? 2.898 -16.047 1.985 1 93.62 103 VAL A C 1
ATOM 799 O O . VAL A 1 103 ? 2.24 -15.109 1.511 1 93.62 103 VAL A O 1
ATOM 802 N N . TRP A 1 104 ? 3.771 -15.891 2.941 1 96.88 104 TRP A N 1
ATOM 803 C CA . TRP A 1 104 ? 4.289 -14.578 3.328 1 96.88 104 TRP A CA 1
ATOM 804 C C . TRP A 1 104 ? 5.562 -14.25 2.557 1 96.88 104 TRP A C 1
ATOM 806 O O . TRP A 1 104 ? 6.5 -15.047 2.521 1 96.88 104 TRP A O 1
ATOM 816 N N . LEU A 1 105 ? 5.531 -13.117 1.986 1 97.62 105 LEU A N 1
ATOM 817 C CA . LEU A 1 105 ? 6.676 -12.625 1.227 1 97.62 105 LEU A CA 1
ATOM 818 C C . LEU A 1 105 ? 7.176 -11.297 1.791 1 97.62 105 LEU A C 1
ATOM 820 O O . LEU A 1 105 ? 6.383 -10.477 2.258 1 97.62 105 LEU A O 1
ATOM 824 N N . ARG A 1 106 ? 8.422 -11.109 1.672 1 98.44 106 ARG A N 1
ATOM 825 C CA . ARG A 1 106 ? 9.039 -9.883 2.158 1 98.44 106 ARG A CA 1
ATOM 826 C C . ARG A 1 106 ? 9.68 -9.102 1.013 1 98.44 106 ARG A C 1
ATOM 828 O O . ARG A 1 106 ? 10.125 -9.688 0.028 1 98.44 106 ARG A O 1
ATOM 835 N N . ALA A 1 107 ? 9.742 -7.828 1.195 1 98.5 107 ALA A N 1
ATOM 836 C CA . ALA A 1 107 ? 10.367 -6.934 0.225 1 98.5 107 ALA A CA 1
ATOM 837 C C . ALA A 1 107 ? 11.258 -5.906 0.919 1 98.5 107 ALA A C 1
ATOM 839 O O . ALA A 1 107 ? 10.945 -5.449 2.021 1 98.5 107 ALA A O 1
ATOM 840 N N . THR A 1 108 ? 12.297 -5.559 0.294 1 98.44 108 THR A N 1
ATOM 841 C CA . THR A 1 108 ? 13.172 -4.469 0.715 1 98.44 108 THR A CA 1
ATOM 842 C C . THR A 1 108 ? 13.406 -3.488 -0.432 1 98.44 108 THR A C 1
ATOM 844 O O . THR A 1 108 ? 13.805 -3.891 -1.525 1 98.44 108 THR A O 1
ATOM 847 N N . VAL A 1 109 ? 13.148 -2.236 -0.158 1 97.94 109 VAL A N 1
ATOM 848 C CA . VAL A 1 109 ? 13.32 -1.174 -1.142 1 97.94 109 VAL A CA 1
ATOM 849 C C . VAL A 1 109 ? 14.609 -0.406 -0.846 1 97.94 109 VAL A C 1
ATOM 851 O O . VAL A 1 109 ? 14.75 0.188 0.225 1 97.94 109 VAL A O 1
ATOM 854 N N . THR A 1 110 ? 15.461 -0.37 -1.825 1 97.88 110 THR A N 1
ATOM 855 C CA . THR A 1 110 ? 16.75 0.265 -1.613 1 97.88 110 THR A CA 1
ATOM 856 C C . THR A 1 110 ? 17.156 1.102 -2.826 1 97.88 110 THR A C 1
ATOM 858 O O . THR A 1 110 ? 16.453 1.097 -3.846 1 97.88 110 THR A O 1
ATOM 861 N N . ASN A 1 111 ? 18.266 1.826 -2.602 1 94.69 111 ASN A N 1
ATOM 862 C CA . ASN A 1 111 ? 18.859 2.518 -3.736 1 94.69 111 ASN A CA 1
ATOM 863 C C . ASN A 1 111 ? 19.891 1.64 -4.453 1 94.69 111 ASN A C 1
ATOM 865 O O . ASN A 1 111 ? 20.609 2.111 -5.332 1 94.69 111 ASN A O 1
ATOM 869 N N . GLY A 1 112 ? 20.078 0.435 -4.078 1 93.06 112 GLY A N 1
ATOM 870 C CA . GLY A 1 112 ? 21.078 -0.462 -4.637 1 93.06 112 GLY A CA 1
ATOM 871 C C . GLY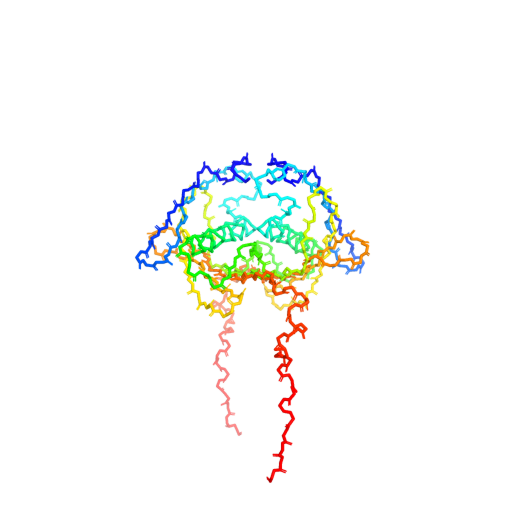 A 1 112 ? 22.453 -0.245 -4.055 1 93.06 112 GLY A C 1
ATOM 872 O O . GLY A 1 112 ? 23.406 -0.946 -4.418 1 93.06 112 GLY A O 1
ATOM 873 N N . LYS A 1 113 ? 22.562 0.783 -3.238 1 91.69 113 LYS A N 1
ATOM 874 C CA . LYS A 1 113 ? 23.875 1.127 -2.67 1 91.69 113 LYS A CA 1
ATOM 875 C C . LYS A 1 113 ? 23.844 1.064 -1.146 1 91.69 113 LYS A C 1
ATOM 877 O O . LYS A 1 113 ? 24.625 1.731 -0.475 1 91.69 113 LYS A O 1
ATOM 882 N N . GLY A 1 114 ? 22.828 0.37 -0.624 1 89.56 114 GLY A N 1
ATOM 883 C CA . GLY A 1 114 ? 22.859 0.13 0.81 1 89.56 114 GLY A CA 1
ATOM 884 C C . GLY A 1 114 ? 21.781 0.873 1.562 1 89.56 114 GLY A C 1
ATOM 885 O O . GLY A 1 114 ? 21.422 0.499 2.682 1 89.56 114 GLY A O 1
ATOM 886 N N . ALA A 1 115 ? 21.297 2.041 1.067 1 94.81 115 ALA A N 1
ATOM 887 C CA . ALA A 1 115 ? 20.234 2.773 1.757 1 94.81 115 ALA A CA 1
ATOM 888 C C . ALA A 1 115 ? 18.891 2.057 1.623 1 94.81 115 ALA A C 1
ATOM 890 O O . ALA A 1 115 ? 18.469 1.715 0.515 1 94.81 115 ALA A O 1
ATOM 891 N N . VAL A 1 116 ? 18.281 1.848 2.762 1 97.69 116 VAL A N 1
ATOM 892 C CA . VAL A 1 116 ? 16.969 1.209 2.781 1 97.69 116 VAL A CA 1
ATOM 893 C C . VAL A 1 116 ? 15.875 2.271 2.9 1 97.69 116 VAL A C 1
ATOM 895 O O . VAL A 1 116 ? 15.836 3.021 3.879 1 97.69 116 VAL A O 1
ATOM 898 N N . TYR A 1 117 ? 15.023 2.342 1.919 1 96.81 117 TYR A N 1
ATOM 899 C CA . TYR A 1 117 ? 13.953 3.326 1.901 1 96.81 117 TYR A CA 1
ATOM 900 C C . TYR A 1 117 ? 12.695 2.777 2.576 1 96.81 117 TYR A C 1
ATOM 902 O O . TYR A 1 117 ? 11.945 3.527 3.203 1 96.81 117 TYR A O 1
ATOM 910 N N . ALA A 1 118 ? 12.484 1.493 2.451 1 97.88 118 ALA A N 1
ATOM 911 C CA . ALA A 1 118 ? 11.297 0.867 3.014 1 97.88 118 ALA A CA 1
ATOM 912 C C . ALA A 1 118 ? 11.438 -0.651 3.055 1 97.88 118 ALA A C 1
ATOM 914 O O . ALA A 1 118 ? 12.258 -1.224 2.328 1 97.88 118 ALA A O 1
ATOM 915 N N . THR A 1 119 ? 10.695 -1.237 3.928 1 98.5 119 THR A N 1
ATOM 916 C CA . THR A 1 119 ? 10.492 -2.682 3.947 1 98.5 119 THR A CA 1
ATOM 917 C C . THR A 1 119 ? 9 -3.016 3.922 1 98.5 119 THR A C 1
ATOM 919 O O . THR A 1 119 ? 8.172 -2.203 4.332 1 98.5 119 THR A O 1
ATOM 922 N N . GLY A 1 120 ? 8.727 -4.125 3.379 1 98.38 120 GLY A N 1
ATOM 923 C CA . GLY A 1 120 ? 7.332 -4.539 3.299 1 98.38 120 GLY A CA 1
ATOM 924 C C . GLY A 1 120 ? 7.152 -6.043 3.385 1 98.38 120 GLY A C 1
ATOM 925 O O . GLY A 1 120 ? 8.117 -6.797 3.23 1 98.38 120 GLY A O 1
ATOM 926 N N . ARG A 1 121 ? 5.973 -6.422 3.676 1 98 121 ARG A N 1
ATOM 927 C CA . ARG A 1 121 ? 5.578 -7.824 3.6 1 98 121 ARG A CA 1
ATOM 928 C C . ARG A 1 121 ? 4.129 -7.957 3.143 1 98 121 ARG A C 1
ATOM 930 O O . ARG A 1 121 ? 3.311 -7.066 3.379 1 98 121 ARG A O 1
ATOM 937 N N . ALA A 1 122 ? 3.9 -9.023 2.561 1 97.81 122 ALA A N 1
ATOM 938 C CA . ALA A 1 122 ? 2.551 -9.289 2.066 1 97.81 122 ALA A CA 1
ATOM 939 C C . ALA A 1 122 ? 2.174 -10.758 2.246 1 97.81 122 ALA A C 1
ATOM 941 O O . ALA A 1 122 ? 3.025 -11.641 2.125 1 97.81 122 ALA A O 1
ATOM 942 N N . LEU A 1 123 ? 0.941 -10.93 2.555 1 97.12 123 LEU A N 1
ATOM 943 C CA . LEU A 1 123 ? 0.358 -12.266 2.619 1 97.12 123 LEU A CA 1
ATOM 944 C C . LEU A 1 123 ? -0.482 -12.547 1.378 1 97.12 123 LEU A C 1
ATOM 946 O O . LEU A 1 123 ? -1.409 -11.797 1.065 1 97.12 123 LEU A O 1
ATOM 950 N N . PHE A 1 124 ? -0.143 -13.539 0.705 1 93.75 124 PHE A N 1
ATOM 951 C CA . PHE A 1 124 ? -0.959 -14.031 -0.4 1 93.75 124 PHE A CA 1
ATOM 952 C C . PHE A 1 124 ? -1.657 -15.328 -0.021 1 93.75 124 PHE A C 1
ATOM 954 O O . PHE A 1 124 ? -1.051 -16.219 0.592 1 93.75 124 PHE A O 1
ATOM 961 N N . VAL A 1 125 ? -2.891 -15.406 -0.43 1 91.5 125 VAL A N 1
ATOM 962 C CA . VAL A 1 125 ? -3.682 -16.578 -0.091 1 91.5 125 VAL A CA 1
ATOM 963 C C . VAL A 1 125 ? -4.352 -17.141 -1.348 1 91.5 125 VAL A C 1
ATOM 965 O O . VAL A 1 125 ? -4.93 -16.375 -2.133 1 91.5 125 VAL A O 1
ATOM 968 N N . ALA A 1 126 ? -4.199 -18.406 -1.531 1 85.94 126 ALA A N 1
ATOM 969 C CA . ALA A 1 126 ? -4.906 -19.094 -2.607 1 85.94 126 ALA A CA 1
ATOM 970 C C . ALA A 1 126 ? -6.242 -19.641 -2.121 1 85.94 126 ALA A C 1
ATOM 972 O O . ALA A 1 126 ? -6.359 -20.078 -0.974 1 85.94 126 ALA A O 1
ATOM 973 N N . PRO A 1 127 ? -7.23 -19.484 -3.074 1 76.62 127 PRO A N 1
ATOM 974 C CA . PRO A 1 127 ? -8.523 -20.047 -2.676 1 76.62 127 PRO A CA 1
ATOM 975 C C . PRO A 1 127 ? -8.453 -21.547 -2.404 1 76.62 127 PRO A C 1
ATOM 977 O O . PRO A 1 127 ? -7.594 -22.234 -2.957 1 76.62 127 PRO A O 1
ATOM 980 N N . ARG A 1 128 ? -9.164 -21.938 -1.447 1 67.12 128 ARG A N 1
ATOM 981 C CA . ARG A 1 128 ? -9.234 -23.359 -1.157 1 67.12 128 ARG A CA 1
ATOM 982 C C . ARG A 1 128 ? -9.938 -24.109 -2.285 1 67.12 128 ARG A C 1
ATOM 984 O O . ARG A 1 128 ? -11 -23.688 -2.754 1 67.12 128 ARG A O 1
ATOM 991 N N . TRP A 1 129 ? -9.18 -24.594 -3.244 1 56.59 129 TRP A N 1
ATOM 992 C CA . TRP A 1 129 ? -9.789 -25.344 -4.34 1 56.59 129 TRP A CA 1
ATOM 993 C C . TRP A 1 129 ? -10.555 -26.562 -3.812 1 56.59 129 TRP A C 1
ATOM 995 O O . TRP A 1 129 ? -11.094 -27.344 -4.594 1 56.59 129 TRP A O 1
ATOM 1005 N N . LEU A 1 130 ? -10.336 -27.125 -2.547 1 51.41 130 LEU A N 1
ATOM 1006 C CA . LEU A 1 130 ? -11.094 -28.359 -2.387 1 51.41 130 LEU A CA 1
ATOM 1007 C C . LEU A 1 130 ? -12.57 -28.141 -2.686 1 51.41 130 LEU A C 1
ATOM 1009 O O . LEU A 1 130 ? -13.203 -27.25 -2.094 1 51.41 130 LEU A O 1
ATOM 1013 N N . PRO A 1 131 ? -13.094 -28.625 -3.707 1 47.28 131 PRO A N 1
ATOM 1014 C CA . PRO A 1 131 ? -14.547 -28.609 -3.9 1 47.28 131 PRO A CA 1
ATOM 1015 C C . PRO A 1 131 ? -15.312 -28.938 -2.619 1 47.28 131 PRO A C 1
ATOM 1017 O O . PRO A 1 131 ? -14.836 -29.703 -1.784 1 47.28 131 PRO A O 1
ATOM 1020 N N . ASP A 1 132 ? -16.031 -27.953 -2.139 1 46.09 132 ASP A N 1
ATOM 1021 C CA . ASP A 1 132 ? -16.875 -28.266 -0.989 1 46.09 132 ASP A CA 1
ATOM 1022 C C . ASP A 1 132 ? -17.266 -29.75 -0.973 1 46.09 132 ASP A C 1
ATOM 1024 O O . ASP A 1 132 ? -17.375 -30.359 0.094 1 46.09 132 ASP A O 1
ATOM 1028 N N . TRP A 1 133 ? -17.5 -30.219 -2.084 1 48.81 133 TRP A N 1
ATOM 1029 C CA . TRP A 1 133 ? -18 -31.578 -2.168 1 48.81 133 TRP A CA 1
ATOM 1030 C C . TRP A 1 133 ? -16.906 -32.594 -1.807 1 48.81 133 TRP A C 1
ATOM 1032 O O . TRP A 1 133 ? -17.188 -33.656 -1.266 1 48.81 133 TRP A O 1
ATOM 1042 N N . ILE A 1 134 ? -15.742 -32.281 -2.031 1 52.88 134 ILE A N 1
ATOM 1043 C CA . ILE A 1 134 ? -14.68 -33.219 -1.686 1 52.88 134 ILE A CA 1
ATOM 1044 C C . ILE A 1 134 ? -14.289 -33.031 -0.22 1 52.88 134 ILE A C 1
ATOM 1046 O O . ILE A 1 134 ? -13.984 -34.031 0.469 1 52.88 134 ILE A O 1
ATOM 1050 N N . ARG A 1 135 ? -14.172 -31.875 0.371 1 51.47 135 ARG A N 1
ATOM 1051 C CA . ARG A 1 135 ? -14.016 -31.688 1.81 1 51.47 135 ARG A CA 1
ATOM 1052 C C . ARG A 1 135 ? -15.047 -32.5 2.582 1 51.47 135 ARG A C 1
ATOM 1054 O O . ARG A 1 135 ? -14.75 -33.031 3.65 1 51.47 135 ARG A O 1
ATOM 1061 N N . SER A 1 136 ? -16.25 -32.344 2.121 1 48.69 136 SER A N 1
ATOM 1062 C CA . SER A 1 136 ? -17.312 -33.188 2.689 1 48.69 136 SER A CA 1
ATOM 1063 C C . SER A 1 136 ? -16.953 -34.656 2.607 1 48.69 136 SER A C 1
ATOM 1065 O O . SER A 1 136 ? -17.281 -35.438 3.504 1 48.69 136 SER A O 1
ATOM 1067 N N . ILE A 1 137 ? -16.328 -35.125 1.576 1 51.16 137 ILE A N 1
ATOM 1068 C CA . ILE A 1 137 ? -16.016 -36.531 1.435 1 51.16 137 ILE A CA 1
ATOM 1069 C C . ILE A 1 137 ? -14.758 -36.875 2.227 1 51.16 137 ILE A C 1
ATOM 1071 O O . ILE A 1 137 ? -14.656 -37.938 2.809 1 51.16 137 ILE A O 1
ATOM 1075 N N . THR A 1 138 ? -13.742 -36 2.188 1 51.22 138 THR A N 1
ATOM 1076 C CA . THR A 1 138 ? -12.516 -36.406 2.867 1 51.22 138 THR A CA 1
ATOM 1077 C C . THR A 1 138 ? -12.617 -36.156 4.367 1 51.22 138 THR A C 1
ATOM 1079 O O . THR A 1 138 ? -11.742 -36.562 5.133 1 51.22 138 THR A O 1
ATOM 1082 N N . GLY A 1 139 ? -13.484 -36.312 5.211 1 46.75 139 GLY A N 1
ATOM 1083 C CA . GLY A 1 139 ? -13.734 -36.344 6.641 1 46.75 139 GLY A CA 1
ATOM 1084 C C . GLY A 1 139 ? -12.82 -35.438 7.438 1 46.75 139 GLY A C 1
ATOM 1085 O O . GLY A 1 139 ? -12.766 -35.531 8.664 1 46.75 139 GLY A O 1
ATOM 1086 N N . ARG A 1 140 ? -11.797 -34.875 6.977 1 43.69 140 ARG A N 1
ATOM 1087 C CA . ARG A 1 140 ? -10.812 -34.25 7.867 1 43.69 140 ARG A CA 1
ATOM 1088 C C . ARG A 1 140 ? -11.383 -33.031 8.555 1 43.69 140 ARG A C 1
ATOM 1090 O O . ARG A 1 140 ? -11.25 -31.906 8.047 1 43.69 140 ARG A O 1
ATOM 1097 N N . ASP A 1 141 ? -12.68 -33.031 8.812 1 39.88 141 ASP A N 1
ATOM 1098 C CA . ASP A 1 141 ? -13.117 -32.125 9.867 1 39.88 141 ASP A CA 1
ATOM 1099 C C . ASP A 1 141 ? -12.219 -32.219 11.102 1 39.88 141 ASP A C 1
ATOM 1101 O O . ASP A 1 141 ? -12.148 -33.281 11.727 1 39.88 141 ASP A O 1
ATOM 1105 N N . ARG A 1 142 ? -11.055 -31.656 11.188 1 38.91 142 ARG A N 1
ATOM 1106 C CA . ARG A 1 142 ? -10.086 -31.672 12.281 1 38.91 142 ARG A CA 1
ATOM 1107 C C . ARG A 1 142 ? -10.789 -31.641 13.633 1 38.91 142 ARG A C 1
ATOM 1109 O O . ARG A 1 142 ? -10.148 -31.797 14.68 1 38.91 142 ARG A O 1
ATOM 1116 N N . ASN A 1 143 ? -11.891 -31.016 13.805 1 37.56 143 ASN A N 1
ATOM 1117 C CA . ASN A 1 143 ? -12.258 -30.766 15.195 1 37.56 143 ASN A CA 1
ATOM 1118 C C . ASN A 1 143 ? -12.609 -32.062 15.93 1 37.56 143 ASN A C 1
ATOM 1120 O O . ASN A 1 143 ? -13.211 -32.031 17 1 37.56 143 ASN A O 1
ATOM 1124 N N . SER A 1 144 ? -12.766 -33.219 15.266 1 31.67 144 SER A N 1
ATOM 1125 C CA . SER A 1 144 ? -13.344 -34.25 16.125 1 31.67 144 SER A CA 1
ATOM 1126 C C . SER A 1 144 ? -12.328 -34.75 17.141 1 31.67 144 SER A C 1
ATOM 1128 O O . SER A 1 144 ? -12.492 -35.844 17.688 1 31.67 144 SER A O 1
ATOM 1130 N N . ALA A 1 145 ? -11.109 -34.375 17.281 1 30.88 145 ALA A N 1
ATOM 1131 C CA . ALA A 1 145 ? -10.289 -35.031 18.281 1 30.88 145 ALA A CA 1
ATOM 1132 C C . ALA A 1 145 ? -10.844 -34.812 19.688 1 30.88 145 ALA A C 1
ATOM 1134 O O . ALA A 1 145 ? -10.578 -33.75 20.297 1 30.88 145 ALA A O 1
ATOM 1135 N N . SER A 1 146 ? -12.148 -34.875 19.922 1 31.25 146 SER A N 1
ATOM 1136 C CA . SER A 1 146 ? -12.562 -34.938 21.312 1 31.25 146 SER A CA 1
ATOM 1137 C C . SER A 1 146 ? -11.758 -35.969 22.094 1 31.25 146 SER A C 1
ATOM 1139 O O . SER A 1 146 ? -11.484 -37.062 21.594 1 31.25 146 SER A O 1
ATOM 1141 N N . LYS A 1 147 ? -11.125 -35.594 23.312 1 31.02 147 LYS A N 1
ATOM 1142 C CA . LYS A 1 147 ? -10.344 -36.031 24.469 1 31.02 147 LYS A CA 1
ATOM 1143 C C . LYS A 1 147 ? -10.953 -37.281 25.094 1 31.02 147 LYS A C 1
ATOM 1145 O O . LYS A 1 147 ? -12.078 -37.25 25.609 1 31.02 147 LYS A O 1
ATOM 1150 N N . LYS A 1 148 ? -10.688 -38.406 24.641 1 29.45 148 LYS A N 1
ATOM 1151 C CA . LYS A 1 148 ? -10.836 -39.594 25.484 1 29.45 148 LYS A CA 1
ATOM 1152 C C . LYS A 1 148 ? -10 -39.469 26.75 1 29.45 148 LYS A C 1
ATOM 1154 O O . LYS A 1 148 ? -8.766 -39.469 26.688 1 29.45 148 LYS A O 1
ATOM 1159 N N . THR A 1 149 ? -10.242 -38.625 27.688 1 26.28 149 THR A N 1
ATOM 1160 C CA . THR A 1 149 ? -9.695 -38.688 29.047 1 26.28 149 THR A CA 1
ATOM 1161 C C . THR A 1 149 ? -9.891 -40.094 29.641 1 26.28 149 THR A C 1
ATOM 1163 O O . THR A 1 149 ? -11.023 -40.531 29.812 1 26.28 149 THR A O 1
ATOM 1166 N N . LYS A 1 150 ? -8.891 -40.938 29.25 1 22.12 150 LYS A N 1
ATOM 1167 C CA . LYS A 1 150 ? -8.516 -41.938 30.25 1 22.12 150 LYS A CA 1
ATOM 1168 C C . LYS A 1 150 ? -7.875 -41.281 31.469 1 22.12 150 LYS A C 1
ATOM 1170 O O . LYS A 1 150 ? -7.047 -40.375 31.328 1 22.12 150 LYS A O 1
ATOM 1175 N N . MET B 1 1 ? -2.281 8.078 -11.547 1 38.38 1 MET B N 1
ATOM 1176 C CA . MET B 1 1 ? -3.291 7.066 -11.242 1 38.38 1 MET B CA 1
ATOM 1177 C C . MET B 1 1 ? -4.57 7.32 -12.031 1 38.38 1 MET B C 1
ATOM 1179 O O . MET B 1 1 ? -5.113 6.406 -12.656 1 38.38 1 MET B O 1
ATOM 1183 N N . VAL B 1 2 ? -5.145 8.516 -11.953 1 41.19 2 VAL B N 1
ATOM 1184 C CA . VAL B 1 2 ? -6.289 8.898 -12.773 1 41.19 2 VAL B CA 1
ATOM 1185 C C . VAL B 1 2 ? -5.926 8.789 -14.25 1 41.19 2 VAL B C 1
ATOM 1187 O O . VAL B 1 2 ? -6.727 8.32 -15.062 1 41.19 2 VAL B O 1
ATOM 1190 N N . ALA B 1 3 ? -4.625 9.039 -14.445 1 44.12 3 ALA B N 1
ATOM 1191 C CA . ALA B 1 3 ? -4.211 9.141 -15.844 1 44.12 3 ALA B CA 1
ATOM 1192 C C . ALA B 1 3 ? -4.102 7.754 -16.484 1 44.12 3 ALA B C 1
ATOM 1194 O O . ALA B 1 3 ? -4.23 7.617 -17.703 1 44.12 3 ALA B O 1
ATOM 1195 N N . SER B 1 4 ? -3.924 6.766 -15.656 1 53.94 4 SER B N 1
ATOM 1196 C CA . SER B 1 4 ? -3.711 5.438 -16.219 1 53.94 4 SER B CA 1
ATOM 1197 C C . SER B 1 4 ? -5.035 4.754 -16.547 1 53.94 4 SER B C 1
ATOM 1199 O O . SER B 1 4 ? -5.055 3.672 -17.141 1 53.94 4 SER B O 1
ATOM 1201 N N . GLY B 1 5 ? -6.207 5.566 -16.344 1 61.16 5 GLY B N 1
ATOM 1202 C CA . GLY B 1 5 ? -7.508 4.977 -16.609 1 61.16 5 GLY B CA 1
ATOM 1203 C C . GLY B 1 5 ? -7.996 4.062 -15.508 1 61.16 5 GLY B C 1
ATOM 1204 O O . GLY B 1 5 ? -9.117 3.557 -15.562 1 61.16 5 GLY B O 1
ATOM 1205 N N . GLN B 1 6 ? -7.098 3.885 -14.531 1 69.06 6 GLN B N 1
ATOM 1206 C CA . GLN B 1 6 ? -7.504 3.004 -13.445 1 69.06 6 GLN B CA 1
ATOM 1207 C C . GLN B 1 6 ? -8.523 3.689 -12.531 1 69.06 6 GLN B C 1
ATOM 1209 O O . GLN B 1 6 ? -9.375 3.027 -11.938 1 69.06 6 GLN B O 1
ATOM 1214 N N . ILE B 1 7 ? -8.445 4.98 -12.477 1 74.31 7 ILE B N 1
ATOM 1215 C CA . ILE B 1 7 ? -9.383 5.781 -11.703 1 74.31 7 ILE B CA 1
ATOM 1216 C C . ILE B 1 7 ? -10.109 6.766 -12.617 1 74.31 7 ILE B C 1
ATOM 1218 O O . ILE B 1 7 ? -9.469 7.57 -13.297 1 74.31 7 ILE B O 1
ATOM 1222 N N . LYS B 1 8 ? -11.344 6.664 -12.672 1 79.62 8 LYS B N 1
ATOM 1223 C CA . LYS B 1 8 ? -12.133 7.559 -13.516 1 79.62 8 LYS B CA 1
ATOM 1224 C C . LYS B 1 8 ? -12.391 8.891 -12.812 1 79.62 8 LYS B C 1
ATOM 1226 O O . LYS B 1 8 ? -12.344 9.945 -13.438 1 79.62 8 LYS B O 1
ATOM 1231 N N . GLU B 1 9 ? -12.742 8.758 -11.555 1 83.94 9 GLU B N 1
ATOM 1232 C CA . GLU B 1 9 ? -13.055 9.953 -10.773 1 83.94 9 GLU B CA 1
ATOM 1233 C C . GLU B 1 9 ? -12.742 9.742 -9.289 1 83.94 9 GLU B C 1
ATOM 1235 O O . GLU B 1 9 ? -12.867 8.625 -8.781 1 83.94 9 GLU B O 1
ATOM 1240 N N . LEU B 1 10 ? -12.258 10.703 -8.703 1 87.31 10 LEU B N 1
ATOM 1241 C CA . LEU B 1 10 ? -12 10.719 -7.266 1 87.31 10 LEU B CA 1
ATOM 1242 C C . LEU B 1 10 ? -12.516 12.008 -6.633 1 87.31 10 LEU B C 1
ATOM 1244 O O . LEU B 1 10 ? -12.141 13.102 -7.055 1 87.31 10 LEU B O 1
ATOM 1248 N N . ARG B 1 11 ? -13.492 11.867 -5.695 1 92.38 11 ARG B N 1
ATOM 1249 C CA . ARG B 1 11 ? -14.023 12.992 -4.938 1 92.38 11 ARG B CA 1
ATOM 1250 C C . ARG B 1 11 ? -13.789 12.805 -3.443 1 92.38 11 ARG B C 1
ATOM 1252 O O . ARG B 1 11 ? -13.969 11.711 -2.914 1 92.38 11 ARG B O 1
ATOM 1259 N N . CYS B 1 12 ? -13.43 13.867 -2.814 1 94.62 12 CYS B N 1
ATOM 1260 C CA . CYS B 1 12 ? -13.125 13.805 -1.39 1 94.62 12 CYS B CA 1
ATOM 1261 C C . CYS B 1 12 ? -13.977 14.789 -0.602 1 94.62 12 CYS B C 1
ATOM 1263 O O . CYS B 1 12 ? -14.359 15.844 -1.119 1 94.62 12 CYS B O 1
ATOM 1265 N N . PHE B 1 13 ? -14.305 14.391 0.626 1 94.38 13 PHE B N 1
ATOM 1266 C CA . PHE B 1 13 ? -15.094 15.219 1.534 1 94.38 13 PHE B CA 1
ATOM 1267 C C . PHE B 1 13 ? -14.609 15.055 2.971 1 94.38 13 PHE B C 1
ATOM 1269 O O . PHE B 1 13 ? -14.242 13.953 3.385 1 94.38 13 PHE B O 1
ATOM 1276 N N . TYR B 1 14 ? -14.641 16.188 3.646 1 94.69 14 TYR B N 1
ATOM 1277 C CA . TYR B 1 14 ? -14.289 16.172 5.062 1 94.69 14 TYR B CA 1
ATOM 1278 C C . TYR B 1 14 ? -15.484 16.578 5.922 1 94.69 14 TYR B C 1
ATOM 1280 O O . TYR B 1 14 ? -16.047 17.656 5.738 1 94.69 14 TYR B O 1
ATOM 1288 N N . ASP B 1 15 ? -15.844 15.672 6.781 1 94.75 15 ASP B N 1
ATOM 1289 C CA . ASP B 1 15 ? -16.891 15.953 7.766 1 94.75 15 ASP B CA 1
ATOM 1290 C C . ASP B 1 15 ? -16.281 16.5 9.062 1 94.75 15 ASP B C 1
ATOM 1292 O O . ASP B 1 15 ? -15.758 15.727 9.875 1 94.75 15 ASP B O 1
ATOM 1296 N N . THR B 1 16 ? -16.422 17.719 9.32 1 90.75 16 THR B N 1
ATOM 1297 C CA . THR B 1 16 ? -15.812 18.375 10.469 1 90.75 16 THR B CA 1
ATOM 1298 C C . THR B 1 16 ? -16.469 17.922 11.773 1 90.75 16 THR B C 1
ATOM 1300 O O . THR B 1 16 ? -15.844 17.938 12.828 1 90.75 16 THR B O 1
ATOM 1303 N N . GLN B 1 17 ? -17.719 17.609 11.641 1 90.94 17 GLN B N 1
ATOM 1304 C CA . GLN B 1 17 ? -18.453 17.219 12.844 1 90.94 17 GLN B CA 1
ATOM 1305 C C . GLN B 1 17 ? -18 15.852 13.344 1 90.94 17 GLN B C 1
ATOM 1307 O O . GLN B 1 17 ? -17.75 15.672 14.539 1 90.94 17 GLN B O 1
ATOM 1312 N N . GLN B 1 18 ? -17.812 14.977 12.414 1 92.5 18 GLN B N 1
ATOM 1313 C CA . GLN B 1 18 ? -17.438 13.617 12.797 1 92.5 18 GLN B CA 1
ATOM 1314 C C . GLN B 1 18 ? -15.922 13.414 12.711 1 92.5 18 GLN B C 1
ATOM 1316 O O . GLN B 1 18 ? -15.406 12.375 13.109 1 92.5 18 GLN B O 1
ATOM 1321 N N . ARG B 1 19 ? -15.227 14.398 12.203 1 91.75 19 ARG B N 1
ATOM 1322 C CA . ARG B 1 19 ? -13.781 14.32 11.977 1 91.75 19 ARG B CA 1
ATOM 1323 C C . ARG B 1 19 ? -13.43 13.109 11.117 1 91.75 19 ARG B C 1
ATOM 1325 O O . ARG B 1 19 ? -12.516 12.352 11.453 1 91.75 19 ARG B O 1
ATOM 1332 N N . LYS B 1 20 ? -14.219 12.898 10.125 1 95.94 20 LYS B N 1
ATOM 1333 C CA . LYS B 1 20 ? -14 11.82 9.164 1 95.94 20 LYS B CA 1
ATOM 1334 C C . LYS B 1 20 ? -13.742 12.375 7.766 1 95.94 20 LYS B C 1
ATOM 1336 O O . LYS B 1 20 ? -14.359 13.367 7.359 1 95.94 20 LYS B O 1
ATOM 1341 N N . PHE B 1 21 ? -12.891 11.797 7.121 1 96.75 21 PHE B N 1
ATOM 1342 C CA . PHE B 1 21 ? -12.562 12.117 5.734 1 96.75 21 PHE B CA 1
ATOM 1343 C C . PHE B 1 21 ? -12.992 10.992 4.805 1 96.75 21 PHE B C 1
ATOM 1345 O O . PHE B 1 21 ? -12.766 9.82 5.094 1 96.75 21 PHE B O 1
ATOM 1352 N N . TYR B 1 22 ? -13.625 11.367 3.721 1 97.25 22 TYR B N 1
ATOM 1353 C CA . TYR B 1 22 ? -14.195 10.391 2.793 1 97.25 22 TYR B CA 1
ATOM 1354 C C . TYR B 1 22 ? -13.609 10.562 1.396 1 97.25 22 TYR B C 1
ATOM 1356 O O . TYR B 1 22 ? -13.383 11.688 0.946 1 97.25 22 TYR B O 1
ATOM 1364 N N . SER B 1 23 ? -13.461 9.492 0.757 1 96.06 23 SER B N 1
ATOM 1365 C CA . SER B 1 23 ? -13.156 9.477 -0.67 1 96.06 23 SER B CA 1
ATOM 1366 C C . SER B 1 23 ? -14.117 8.57 -1.431 1 96.06 23 SER B C 1
ATOM 1368 O O . SER B 1 23 ? -14.312 7.41 -1.062 1 96.06 23 SER B O 1
ATOM 1370 N N . VAL B 1 24 ? -14.703 9.133 -2.432 1 96.19 24 VAL B N 1
ATOM 1371 C CA . VAL B 1 24 ? -15.492 8.352 -3.381 1 96.19 24 VAL B CA 1
ATOM 1372 C C . VAL B 1 24 ? -14.719 8.195 -4.688 1 96.19 24 VAL B C 1
ATOM 1374 O O . VAL B 1 24 ? -14.32 9.18 -5.309 1 96.19 24 VAL B O 1
ATOM 1377 N N . VAL B 1 25 ? -14.57 6.934 -5.039 1 93.06 25 VAL B N 1
ATOM 1378 C CA . VAL B 1 25 ? -13.719 6.652 -6.188 1 93.06 25 VAL B CA 1
ATOM 1379 C C . VAL B 1 25 ? -14.492 5.828 -7.219 1 93.06 25 VAL B C 1
ATOM 1381 O O . VAL B 1 25 ? -15.062 4.789 -6.883 1 93.06 25 VAL B O 1
ATOM 1384 N N . GLU B 1 26 ? -14.469 6.305 -8.422 1 91.06 26 GLU B N 1
ATOM 1385 C CA . GLU B 1 26 ? -14.953 5.504 -9.547 1 91.06 26 GLU B CA 1
ATOM 1386 C C . GLU B 1 26 ? -13.797 4.805 -10.258 1 91.06 26 GLU B C 1
ATOM 1388 O O . GLU B 1 26 ? -12.938 5.457 -10.852 1 91.06 26 GLU B O 1
ATOM 1393 N N . LEU B 1 27 ? -13.891 3.557 -10.156 1 86.88 27 LEU B N 1
ATOM 1394 C CA . LEU B 1 27 ? -12.805 2.773 -10.734 1 86.88 27 LEU B CA 1
ATOM 1395 C C . LEU B 1 27 ? -13.055 2.488 -12.211 1 86.88 27 LEU B C 1
ATOM 1397 O O . LEU B 1 27 ? -14.203 2.309 -12.625 1 86.88 27 LEU B O 1
ATOM 1401 N N . GLY B 1 28 ? -11.945 2.58 -12.969 1 78.56 28 GLY B N 1
ATOM 1402 C CA . GLY B 1 28 ? -12.062 2.324 -14.398 1 78.56 28 GLY B CA 1
ATOM 1403 C C . GLY B 1 28 ? -12.141 0.848 -14.734 1 78.56 28 GLY B C 1
ATOM 1404 O O . GLY B 1 28 ? -11.898 -0.004 -13.875 1 78.56 28 GLY B O 1
ATOM 1405 N N . LYS B 1 29 ? -12.711 0.615 -15.992 1 68.31 29 LYS B N 1
ATOM 1406 C CA . LYS B 1 29 ? -12.82 -0.755 -16.484 1 68.31 29 LYS B CA 1
ATOM 1407 C C . LYS B 1 29 ? -11.477 -1.273 -16.984 1 68.31 29 LYS B C 1
ATOM 1409 O O . LYS B 1 29 ? -11.258 -2.484 -17.047 1 68.31 29 LYS B O 1
ATOM 1414 N N . GLU B 1 30 ? -10.773 -0.306 -17.547 1 54.09 30 GLU B N 1
ATOM 1415 C CA . GLU B 1 30 ? -9.555 -0.701 -18.25 1 54.09 30 GLU B CA 1
ATOM 1416 C C . GLU B 1 30 ? -8.469 -1.105 -17.25 1 54.09 30 GLU B C 1
ATOM 1418 O O . GLU B 1 30 ? -7.289 -1.186 -17.609 1 54.09 30 GLU B O 1
ATOM 1423 N N . VAL B 1 31 ? -8.805 -1.368 -16.078 1 49.78 31 VAL B N 1
ATOM 1424 C CA . VAL B 1 31 ? -7.605 -1.865 -15.422 1 49.78 31 VAL B CA 1
ATOM 1425 C C . VAL B 1 31 ? -7.074 -3.09 -16.172 1 49.78 31 VAL B C 1
ATOM 1427 O O . VAL B 1 31 ? -7.789 -4.086 -16.328 1 49.78 31 VAL B O 1
ATOM 1430 N N . CYS B 1 32 ? -6.484 -2.787 -17.359 1 43.78 32 CYS B N 1
ATOM 1431 C CA . CYS B 1 32 ? -6.176 -3.676 -18.469 1 43.78 32 CYS B CA 1
ATOM 1432 C C . CYS B 1 32 ? -6.082 -5.125 -18 1 43.78 32 CYS B C 1
ATOM 1434 O O . CYS B 1 32 ? -6.723 -6.008 -18.578 1 43.78 32 CYS B O 1
ATOM 1436 N N . GLY B 1 33 ? -4.727 -5.602 -17.688 1 41.47 33 GLY B N 1
ATOM 1437 C CA . GLY B 1 33 ? -4.215 -6.957 -17.797 1 41.47 33 GLY B CA 1
ATOM 1438 C C . GLY B 1 33 ? -4.746 -7.887 -16.719 1 41.47 33 GLY B C 1
ATOM 1439 O O . GLY B 1 33 ? -4.504 -9.094 -16.75 1 41.47 33 GLY B O 1
ATOM 1440 N N . PHE B 1 34 ? -4.852 -7.5 -15.477 1 46.38 34 PHE B N 1
ATOM 1441 C CA . PHE B 1 34 ? -5.359 -8.516 -14.562 1 46.38 34 PHE B CA 1
ATOM 1442 C C . PHE B 1 34 ? -6.879 -8.609 -14.641 1 46.38 34 PHE B C 1
ATOM 1444 O O . PHE B 1 34 ? -7.57 -7.59 -14.562 1 46.38 34 PHE B O 1
ATOM 1451 N N . PRO B 1 35 ? -7.293 -9.43 -15.312 1 49.16 35 PRO B N 1
ATOM 1452 C CA . PRO B 1 35 ? -8.742 -9.609 -15.461 1 49.16 35 PRO B CA 1
ATOM 1453 C C . PRO B 1 35 ? -9.5 -9.375 -14.156 1 49.16 35 PRO B C 1
ATOM 1455 O O . PRO B 1 35 ? -9.086 -9.875 -13.102 1 49.16 35 PRO B O 1
ATOM 1458 N N . GLN B 1 36 ? -10.609 -8.438 -14.156 1 54.25 36 GLN B N 1
ATOM 1459 C CA . GLN B 1 36 ? -11.891 -8.273 -13.484 1 54.25 36 GLN B CA 1
ATOM 1460 C C . GLN B 1 36 ? -11.711 -7.672 -12.094 1 54.25 36 GLN B C 1
ATOM 1462 O O . GLN B 1 36 ? -12.68 -7.477 -11.359 1 54.25 36 GLN B O 1
ATOM 1467 N N . THR B 1 37 ? -10.406 -7.652 -11.508 1 56.56 37 THR B N 1
ATOM 1468 C CA . THR B 1 37 ? -10.367 -7.168 -10.133 1 56.56 37 THR B CA 1
ATOM 1469 C C . THR B 1 37 ? -9.289 -6.102 -9.969 1 56.56 37 THR B C 1
ATOM 1471 O O . THR B 1 37 ? -8.305 -6.086 -10.703 1 56.56 37 THR B O 1
ATOM 1474 N N . VAL B 1 38 ? -9.547 -5.121 -9.094 1 64.31 38 VAL B N 1
ATOM 1475 C CA . VAL B 1 38 ? -8.609 -4.066 -8.711 1 64.31 38 VAL B CA 1
ATOM 1476 C C . VAL B 1 38 ? -7.426 -4.672 -7.961 1 64.31 38 VAL B C 1
ATOM 1478 O O . VAL B 1 38 ? -7.609 -5.5 -7.066 1 64.31 38 VAL B O 1
ATOM 1481 N N . HIS B 1 39 ? -6.289 -4.223 -8.305 1 77.69 39 HIS B N 1
ATOM 1482 C CA . HIS B 1 39 ? -5.059 -4.746 -7.73 1 77.69 39 HIS B CA 1
ATOM 1483 C C . HIS B 1 39 ? -4.844 -4.223 -6.312 1 77.69 39 HIS B C 1
ATOM 1485 O O . HIS B 1 39 ? -5.281 -3.119 -5.984 1 77.69 39 HIS B O 1
ATOM 1491 N N . GLY B 1 40 ? -4.281 -5.059 -5.473 1 87.31 40 GLY B N 1
ATOM 1492 C CA . GLY B 1 40 ? -3.969 -4.719 -4.094 1 87.31 40 GLY B CA 1
ATOM 1493 C C . GLY B 1 40 ? -3.197 -3.42 -3.959 1 87.31 40 GLY B C 1
ATOM 1494 O O . GLY B 1 40 ? -3.459 -2.627 -3.053 1 87.31 40 GLY B O 1
ATOM 1495 N N . GLY B 1 41 ? -2.287 -3.201 -4.875 1 89.56 41 GLY B N 1
ATOM 1496 C CA . GLY B 1 41 ? -1.482 -1.991 -4.832 1 89.56 41 GLY B CA 1
ATOM 1497 C C . GLY B 1 41 ? -2.297 -0.725 -5.023 1 89.56 41 GLY B C 1
ATOM 1498 O O . GLY B 1 41 ? -2.021 0.297 -4.391 1 89.56 41 GLY B O 1
ATOM 1499 N N . LEU B 1 42 ? -3.189 -0.751 -5.871 1 87.56 42 LEU B N 1
ATOM 1500 C CA . LEU B 1 42 ? -4.051 0.406 -6.09 1 87.56 42 LEU B CA 1
ATOM 1501 C C . LEU B 1 42 ? -4.887 0.703 -4.848 1 87.56 42 LEU B C 1
ATOM 1503 O O . LEU B 1 42 ? -5.008 1.86 -4.441 1 87.56 42 LEU B O 1
ATOM 1507 N N . THR B 1 43 ? -5.477 -0.336 -4.316 1 93.06 43 THR B N 1
ATOM 1508 C CA . THR B 1 43 ? -6.238 -0.171 -3.082 1 93.06 43 THR B CA 1
ATOM 1509 C C . THR B 1 43 ? -5.371 0.454 -1.992 1 93.06 43 THR B C 1
ATOM 1511 O O . THR B 1 43 ? -5.805 1.378 -1.301 1 93.06 43 THR B O 1
ATOM 1514 N N . ALA B 1 44 ? -4.168 -0.058 -1.858 1 95.06 44 ALA B N 1
ATOM 1515 C CA . ALA B 1 44 ? -3.244 0.481 -0.866 1 95.06 44 ALA B CA 1
ATOM 1516 C C . ALA B 1 44 ? -2.973 1.961 -1.115 1 95.06 44 ALA B C 1
ATOM 1518 O O . ALA B 1 44 ? -2.951 2.762 -0.178 1 95.06 44 ALA B O 1
ATOM 1519 N N . ALA B 1 45 ? -2.777 2.332 -2.322 1 91.56 45 ALA B N 1
ATOM 1520 C CA . ALA B 1 45 ? -2.506 3.721 -2.684 1 91.56 45 ALA B CA 1
ATOM 1521 C C . ALA B 1 45 ? -3.693 4.617 -2.348 1 91.56 45 ALA B C 1
ATOM 1523 O O . ALA B 1 45 ? -3.516 5.734 -1.851 1 91.56 45 ALA B O 1
ATOM 1524 N N . LEU B 1 46 ? -4.836 4.117 -2.629 1 92 46 LEU B N 1
ATOM 1525 C CA . LEU B 1 46 ? -6.043 4.887 -2.348 1 92 46 LEU B CA 1
ATOM 1526 C C . LEU B 1 46 ? -6.23 5.074 -0.847 1 92 46 LEU B C 1
ATOM 1528 O O . LEU B 1 46 ? -6.605 6.16 -0.397 1 92 46 LEU B O 1
ATOM 1532 N N . VAL B 1 47 ? -5.977 4.035 -0.165 1 95.88 47 VAL B N 1
ATOM 1533 C CA . VAL B 1 47 ? -6.051 4.113 1.29 1 95.88 47 VAL B CA 1
ATOM 1534 C C . VAL B 1 47 ? -5.055 5.145 1.808 1 95.88 47 VAL B C 1
ATOM 1536 O O . VAL B 1 47 ? -5.406 6.016 2.607 1 95.88 47 VAL B O 1
ATOM 1539 N N . ASP B 1 48 ? -3.844 5.09 1.359 1 94.94 48 ASP B N 1
ATOM 1540 C CA . ASP B 1 48 ? -2.797 6.027 1.758 1 94.94 48 ASP B CA 1
ATOM 1541 C C . ASP B 1 48 ? -3.209 7.469 1.467 1 94.94 48 ASP B C 1
ATOM 1543 O O . ASP B 1 48 ? -3.086 8.344 2.328 1 94.94 48 ASP B O 1
ATOM 1547 N N . GLU B 1 49 ? -3.738 7.648 0.322 1 91.56 49 GLU B N 1
ATOM 1548 C CA . GLU B 1 49 ? -4.16 8.977 -0.1 1 91.56 49 GLU B CA 1
ATOM 1549 C C . GLU B 1 49 ? -5.289 9.508 0.78 1 91.56 49 GLU B C 1
ATOM 1551 O O . GLU B 1 49 ? -5.281 10.672 1.179 1 91.56 49 GLU B O 1
ATOM 1556 N N . THR B 1 50 ? -6.215 8.68 1.058 1 95.06 50 THR B N 1
ATOM 1557 C CA . THR B 1 50 ? -7.391 9.117 1.804 1 95.06 50 THR B CA 1
ATOM 1558 C C . THR B 1 50 ? -7.031 9.414 3.256 1 95.06 50 THR B C 1
ATOM 1560 O O . THR B 1 50 ? -7.465 10.422 3.816 1 95.06 50 THR B O 1
ATOM 1563 N N . VAL B 1 51 ? -6.258 8.531 3.828 1 95.31 51 VAL B N 1
ATOM 1564 C CA . VAL B 1 51 ? -5.824 8.797 5.195 1 95.31 51 VAL B CA 1
ATOM 1565 C C . VAL B 1 51 ? -4.945 10.047 5.223 1 95.31 51 VAL B C 1
ATOM 1567 O O . VAL B 1 51 ? -4.977 10.82 6.188 1 95.31 51 VAL B O 1
ATOM 1570 N N . GLY B 1 52 ? -4.125 10.219 4.262 1 92.12 52 GLY B N 1
ATOM 1571 C CA . GLY B 1 52 ? -3.373 11.453 4.141 1 92.12 52 GLY B CA 1
ATOM 1572 C C . GLY B 1 52 ? -4.258 12.688 4.098 1 92.12 52 GLY B C 1
ATOM 1573 O O . GLY B 1 52 ? -3.93 13.711 4.695 1 92.12 52 GLY B O 1
ATOM 1574 N N . GLY B 1 53 ? -5.32 12.57 3.365 1 91.94 53 GLY B N 1
ATOM 1575 C CA . GLY B 1 53 ? -6.289 13.656 3.33 1 91.94 53 GLY B CA 1
ATOM 1576 C C . GLY B 1 53 ? -6.836 14.008 4.699 1 91.94 53 GLY B C 1
ATOM 1577 O O . GLY B 1 53 ? -6.969 15.188 5.031 1 91.94 53 GLY B O 1
ATOM 1578 N N . LEU B 1 54 ? -7.188 13.016 5.438 1 93.56 54 LEU B N 1
ATOM 1579 C CA . LEU B 1 54 ? -7.664 13.258 6.793 1 93.56 54 LEU B CA 1
ATOM 1580 C C . LEU B 1 54 ? -6.598 13.961 7.625 1 93.56 54 LEU B C 1
ATOM 1582 O O . LEU B 1 54 ? -6.898 14.914 8.344 1 93.56 54 LEU B O 1
ATOM 1586 N N . ALA B 1 55 ? -5.398 13.516 7.523 1 91.12 55 ALA B N 1
ATOM 1587 C CA . ALA B 1 55 ? -4.305 14.125 8.273 1 91.12 55 ALA B CA 1
ATOM 1588 C C . ALA B 1 55 ? -4.172 15.609 7.941 1 91.12 55 ALA B C 1
ATOM 1590 O O . ALA B 1 55 ? -4.023 16.438 8.844 1 91.12 55 ALA B O 1
ATOM 1591 N N . VAL B 1 56 ? -4.234 15.891 6.738 1 88.69 56 VAL B N 1
ATOM 1592 C CA . VAL B 1 56 ? -4.113 17.281 6.285 1 88.69 56 VAL B CA 1
ATOM 1593 C C . VAL B 1 56 ? -5.293 18.094 6.809 1 88.69 56 VAL B C 1
ATOM 1595 O O . VAL B 1 56 ? -5.121 19.219 7.262 1 88.69 56 VAL B O 1
ATOM 1598 N N . ALA B 1 57 ? -6.461 17.5 6.719 1 90.62 57 ALA B N 1
ATOM 1599 C CA . ALA B 1 57 ? -7.656 18.188 7.207 1 90.62 57 ALA B CA 1
ATOM 1600 C C . ALA B 1 57 ? -7.539 18.5 8.695 1 90.62 57 ALA B C 1
ATOM 1602 O O . ALA B 1 57 ? -7.879 19.594 9.141 1 90.62 57 ALA B O 1
ATOM 1603 N N . LEU B 1 58 ? -7.082 17.547 9.367 1 89.56 58 LEU B N 1
ATOM 1604 C CA . LEU B 1 58 ? -6.918 17.734 10.805 1 89.56 58 LEU B CA 1
ATOM 1605 C C . LEU B 1 58 ? -5.879 18.812 11.102 1 89.56 58 LEU B C 1
ATOM 1607 O O . LEU B 1 58 ? -6.055 19.609 12.023 1 89.56 58 LEU B O 1
ATOM 1611 N N . TRP B 1 59 ? -4.867 18.766 10.406 1 85.44 59 TRP B N 1
ATOM 1612 C CA . TRP B 1 59 ? -3.83 19.781 10.555 1 85.44 59 TRP B CA 1
ATOM 1613 C C . TRP B 1 59 ? -4.387 21.172 10.289 1 85.44 59 TRP B C 1
ATOM 1615 O O . TRP B 1 59 ? -4.152 22.109 11.07 1 85.44 59 TRP B O 1
ATOM 1625 N N . ARG B 1 60 ? -5.043 21.344 9.258 1 85.81 60 ARG B N 1
ATOM 1626 C CA . ARG B 1 60 ? -5.617 22.625 8.891 1 85.81 60 ARG B CA 1
ATOM 1627 C C . ARG B 1 60 ? -6.59 23.125 9.953 1 85.81 60 ARG B C 1
ATOM 1629 O O . ARG B 1 60 ? -6.715 24.328 10.18 1 85.81 60 ARG B O 1
ATOM 1636 N N . ALA B 1 61 ? -7.199 22.234 10.57 1 86.12 61 ALA B N 1
ATOM 1637 C CA . ALA B 1 61 ? -8.164 22.562 11.617 1 86.12 61 ALA B CA 1
ATOM 1638 C C . ALA B 1 61 ? -7.453 22.828 12.945 1 86.12 61 ALA B C 1
ATOM 1640 O O . ALA B 1 61 ? -8.094 23.172 13.938 1 86.12 61 ALA B O 1
ATOM 1641 N N . GLY B 1 62 ? -6.113 22.578 12.914 1 82.62 62 GLY B N 1
ATOM 1642 C CA . GLY B 1 62 ? -5.355 22.797 14.133 1 82.62 62 GLY B CA 1
ATOM 1643 C C . GLY B 1 62 ? -5.5 21.672 15.148 1 82.62 62 GLY B C 1
ATOM 1644 O O . GLY B 1 62 ? -5.312 21.891 16.344 1 82.62 62 GLY B O 1
ATOM 1645 N N . GLU B 1 63 ? -5.91 20.625 14.594 1 80.88 63 GLU B N 1
ATOM 1646 C CA . GLU B 1 63 ? -6.234 19.531 15.516 1 80.88 63 GLU B CA 1
ATOM 1647 C C . GLU B 1 63 ? -5.082 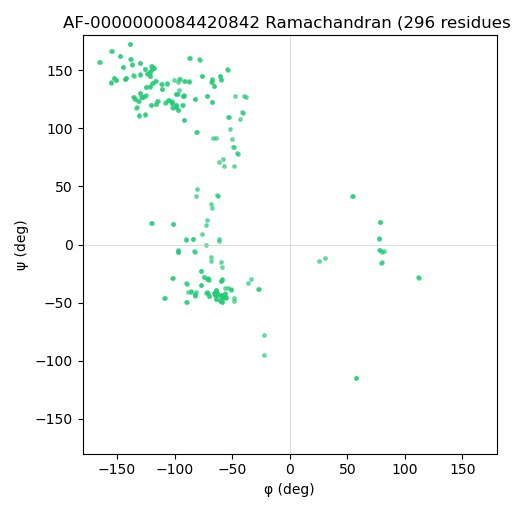18.547 15.625 1 80.88 63 GLU B C 1
ATOM 1649 O O . GLU B 1 63 ? -5.176 17.562 16.359 1 80.88 63 GLU B O 1
ATOM 1654 N N . LEU B 1 64 ? -4.098 18.859 14.781 1 78.69 64 LEU B N 1
ATOM 1655 C CA . LEU B 1 64 ? -2.895 18.047 14.906 1 78.69 64 LEU B CA 1
ATOM 1656 C C . LEU B 1 64 ? -1.834 18.781 15.727 1 78.69 64 LEU B C 1
ATOM 1658 O O . LEU B 1 64 ? -1.695 20 15.633 1 78.69 64 LEU B O 1
ATOM 1662 N N . GLY B 1 65 ? -1.37 18.344 16.781 1 70.62 65 GLY B N 1
ATOM 1663 C CA . GLY B 1 65 ? -0.407 18.938 17.688 1 70.62 65 GLY B CA 1
ATOM 1664 C C . GLY B 1 65 ? 0.945 19.188 17.047 1 70.62 65 GLY B C 1
ATOM 1665 O O . GLY B 1 65 ? 1.919 19.484 17.734 1 70.62 65 GLY B O 1
ATOM 1666 N N . PHE B 1 66 ? 0.988 18.891 15.766 1 71.25 66 PHE B N 1
ATOM 1667 C CA . PHE B 1 66 ? 2.246 19.125 15.07 1 71.25 66 PHE B CA 1
ATOM 1668 C C . PHE B 1 66 ? 1.997 19.734 13.695 1 71.25 66 PHE B C 1
ATOM 1670 O O . PHE B 1 66 ? 0.868 19.719 13.203 1 71.25 66 PHE B O 1
ATOM 1677 N N . ARG B 1 67 ? 3.098 20.375 13.172 1 68.56 67 ARG B N 1
ATOM 1678 C CA . ARG B 1 67 ? 3.002 21.031 11.875 1 68.56 67 ARG B CA 1
ATOM 1679 C C . ARG B 1 67 ? 3.514 20.109 10.766 1 68.56 67 ARG B C 1
ATOM 1681 O O . ARG B 1 67 ? 4.465 19.359 10.961 1 68.56 67 ARG B O 1
ATOM 1688 N N . PRO B 1 68 ? 2.871 20.125 9.555 1 66.19 68 PRO B N 1
ATOM 1689 C CA . PRO B 1 68 ? 3.426 19.422 8.391 1 66.19 68 PRO B CA 1
ATOM 1690 C C . PRO B 1 68 ? 4.863 19.828 8.094 1 66.19 68 PRO B C 1
ATOM 1692 O O . PRO B 1 68 ? 5.336 20.859 8.578 1 66.19 68 PRO B O 1
ATOM 1695 N N . PRO B 1 69 ? 5.66 18.922 7.523 1 73.75 69 PRO B N 1
ATOM 1696 C CA . PRO B 1 69 ? 5.172 17.75 6.789 1 73.75 69 PRO B CA 1
ATOM 1697 C C . PRO B 1 69 ? 5.141 16.484 7.648 1 73.75 69 PRO B C 1
ATOM 1699 O O . PRO B 1 69 ? 6.023 16.281 8.484 1 73.75 69 PRO B O 1
ATOM 1702 N N . ALA B 1 70 ? 4.055 15.836 7.637 1 83.12 70 ALA B N 1
ATOM 1703 C CA . ALA B 1 70 ? 3.99 14.484 8.18 1 83.12 70 ALA B CA 1
ATOM 1704 C C . ALA B 1 70 ? 4.117 13.445 7.074 1 83.12 70 ALA B C 1
ATOM 1706 O O . ALA B 1 70 ? 3.619 13.641 5.961 1 83.12 70 ALA B O 1
ATOM 1707 N N . TYR B 1 71 ? 4.848 12.406 7.391 1 88.31 71 TYR B N 1
ATOM 1708 C CA . TYR B 1 71 ? 5.102 11.375 6.395 1 88.31 71 TYR B CA 1
ATOM 1709 C C . TYR B 1 71 ? 4.559 10.023 6.859 1 88.31 71 TYR B C 1
ATOM 1711 O O . TYR B 1 71 ? 4.488 9.758 8.062 1 88.31 71 TYR B O 1
ATOM 1719 N N . THR B 1 72 ? 4.207 9.266 5.836 1 93 72 THR B N 1
ATOM 1720 C CA . THR B 1 72 ? 3.773 7.91 6.164 1 93 72 THR B CA 1
ATOM 1721 C C . THR B 1 72 ? 4.938 7.082 6.707 1 93 72 THR B C 1
ATOM 1723 O O . THR B 1 72 ? 5.969 6.949 6.047 1 93 72 THR B O 1
ATOM 1726 N N . ALA B 1 73 ? 4.797 6.57 7.875 1 96 73 ALA B N 1
ATOM 1727 C CA . ALA B 1 73 ? 5.832 5.746 8.484 1 96 73 ALA B CA 1
ATOM 1728 C C . ALA B 1 73 ? 5.488 4.266 8.383 1 96 73 ALA B C 1
ATOM 1730 O O . ALA B 1 73 ? 6.379 3.41 8.375 1 96 73 ALA B O 1
ATOM 1731 N N . ARG B 1 74 ? 4.25 4 8.352 1 97.81 74 ARG B N 1
ATOM 1732 C CA . ARG B 1 74 ? 3.773 2.629 8.211 1 97.81 74 ARG B CA 1
ATOM 1733 C C . ARG B 1 74 ? 2.402 2.59 7.547 1 97.81 74 ARG B C 1
ATOM 1735 O O . ARG B 1 74 ? 1.555 3.447 7.809 1 97.81 74 ARG B O 1
ATOM 1742 N N . LEU B 1 75 ? 2.156 1.653 6.75 1 98.25 75 LEU B N 1
ATOM 1743 C CA . LEU B 1 75 ? 0.877 1.403 6.094 1 98.25 75 LEU B CA 1
ATOM 1744 C C . LEU B 1 75 ? 0.521 -0.079 6.145 1 98.25 75 LEU B C 1
ATOM 1746 O O . LEU B 1 75 ? 1.345 -0.931 5.801 1 98.25 75 LEU B O 1
ATOM 1750 N N . GLU B 1 76 ? -0.627 -0.354 6.621 1 98.56 76 GLU B N 1
ATOM 1751 C CA . GLU B 1 76 ? -1.169 -1.709 6.66 1 98.56 76 GLU B CA 1
ATOM 1752 C C . GLU B 1 76 ? -2.527 -1.78 5.969 1 98.56 76 GLU B C 1
ATOM 1754 O O . GLU B 1 76 ? -3.393 -0.933 6.203 1 98.56 76 GLU B O 1
ATOM 1759 N N . VAL B 1 77 ? -2.691 -2.779 5.184 1 98.5 77 VAL B N 1
ATOM 1760 C CA . VAL B 1 77 ? -3.98 -2.977 4.527 1 98.5 77 VAL B CA 1
ATOM 1761 C C . VAL B 1 77 ? -4.391 -4.441 4.629 1 98.5 77 VAL B C 1
ATOM 1763 O O . VAL B 1 77 ? -3.609 -5.34 4.305 1 98.5 77 VAL B O 1
ATOM 1766 N N . ASP B 1 78 ? -5.508 -4.688 5.133 1 98.5 78 ASP B N 1
ATOM 1767 C CA . ASP B 1 78 ? -6.133 -6.004 5.152 1 98.5 78 ASP B CA 1
ATOM 1768 C C . ASP B 1 78 ? -7.203 -6.121 4.07 1 98.5 78 ASP B C 1
ATOM 1770 O O . ASP B 1 78 ? -8.219 -5.418 4.113 1 98.5 78 ASP B O 1
ATOM 1774 N N . TYR B 1 79 ? -6.992 -7.004 3.182 1 96.75 79 TYR B N 1
ATOM 1775 C CA . TYR B 1 79 ? -7.93 -7.199 2.08 1 96.75 79 TYR B CA 1
ATOM 1776 C C . TYR B 1 79 ? -8.961 -8.266 2.424 1 96.75 79 TYR B C 1
ATOM 1778 O O . TYR B 1 79 ? -8.609 -9.398 2.756 1 96.75 79 TYR B O 1
ATOM 1786 N N . LYS B 1 80 ? -10.18 -7.91 2.27 1 96 80 LYS B N 1
ATOM 1787 C CA . LYS B 1 80 ? -11.25 -8.797 2.721 1 96 80 LYS B CA 1
ATOM 1788 C C . LYS B 1 80 ? -11.984 -9.422 1.537 1 96 80 LYS B C 1
ATOM 1790 O O . LYS B 1 80 ? -12.305 -10.617 1.558 1 96 80 LYS B O 1
ATOM 1795 N N . LYS B 1 81 ? -12.312 -8.609 0.576 1 93 81 LYS B N 1
ATOM 1796 C CA . LYS B 1 81 ? -13.008 -9.047 -0.631 1 93 81 LYS B CA 1
ATOM 1797 C C . LYS B 1 81 ? -12.414 -8.391 -1.875 1 93 81 LYS B C 1
ATOM 1799 O O . LYS B 1 81 ? -11.875 -7.281 -1.802 1 93 81 LYS B O 1
ATOM 1804 N N . LYS B 1 82 ? -12.586 -9.07 -2.953 1 89.94 82 LYS B N 1
ATOM 1805 C CA . LYS B 1 82 ? -12.156 -8.492 -4.223 1 89.94 82 LYS B CA 1
ATOM 1806 C C . LYS B 1 82 ? -13.016 -7.289 -4.602 1 89.94 82 LYS B C 1
ATOM 1808 O O . LYS B 1 82 ? -14.234 -7.309 -4.418 1 89.94 82 LYS B O 1
ATOM 1813 N N . ILE B 1 83 ? -12.383 -6.266 -5.125 1 90.56 83 ILE B N 1
ATOM 1814 C CA . ILE B 1 83 ? -13.102 -5.102 -5.629 1 90.56 83 ILE B CA 1
ATOM 1815 C C . ILE B 1 83 ? -13.375 -5.27 -7.121 1 90.56 83 ILE B C 1
ATOM 1817 O O . ILE B 1 83 ? -12.445 -5.391 -7.922 1 90.56 83 ILE B O 1
ATOM 1821 N N . PRO B 1 84 ? -14.57 -5.262 -7.488 1 86 84 PRO B N 1
ATOM 1822 C CA . PRO B 1 84 ? -14.859 -5.406 -8.914 1 86 84 PRO B CA 1
ATOM 1823 C C . PRO B 1 84 ? -14.391 -4.211 -9.734 1 86 84 PRO B C 1
ATOM 1825 O O . PRO B 1 84 ? -14.484 -3.066 -9.281 1 86 84 PRO B O 1
ATOM 1828 N N . ASN B 1 85 ? -13.922 -4.531 -10.867 1 82.12 85 ASN B N 1
ATOM 1829 C CA . ASN B 1 85 ? -13.594 -3.447 -11.789 1 82.12 85 ASN B CA 1
ATOM 1830 C C . ASN B 1 85 ? -14.82 -2.613 -12.141 1 82.12 85 ASN B C 1
ATOM 1832 O O . ASN B 1 85 ? -15.93 -3.141 -12.219 1 82.12 85 ASN B O 1
ATOM 1836 N N . GLY B 1 86 ? -14.594 -1.333 -12.312 1 83.12 86 GLY B N 1
ATOM 1837 C CA . GLY B 1 86 ? -15.664 -0.455 -12.742 1 83.12 86 GLY B CA 1
ATOM 1838 C C . GLY B 1 86 ? -16.625 -0.091 -11.625 1 83.12 86 GLY B C 1
ATOM 1839 O O . GLY B 1 86 ? -17.641 0.571 -11.852 1 83.12 86 GLY B O 1
ATOM 1840 N N . SER B 1 87 ? -16.328 -0.479 -10.477 1 88.62 87 SER B N 1
ATOM 1841 C CA . SER B 1 87 ? -17.203 -0.193 -9.344 1 88.62 87 SER B CA 1
ATOM 1842 C C . SER B 1 87 ? -16.875 1.163 -8.727 1 88.62 87 SER B C 1
ATOM 1844 O O . SER B 1 87 ? -15.852 1.763 -9.031 1 88.62 87 SER B O 1
ATOM 1846 N N . ILE B 1 88 ? -17.875 1.627 -8 1 92.88 88 ILE B N 1
ATOM 1847 C CA . ILE B 1 88 ? -17.672 2.799 -7.156 1 92.88 88 ILE B CA 1
ATOM 1848 C C . ILE B 1 88 ? -17.422 2.361 -5.715 1 92.88 88 ILE B C 1
ATOM 1850 O O . ILE B 1 88 ? -18.172 1.553 -5.168 1 92.88 88 ILE B O 1
ATOM 1854 N N . ILE B 1 89 ? -16.344 2.92 -5.199 1 95.56 89 ILE B N 1
ATOM 1855 C CA . ILE B 1 89 ? -16.047 2.545 -3.82 1 95.56 89 ILE B CA 1
ATOM 1856 C C . ILE B 1 89 ? -16.047 3.791 -2.936 1 95.56 89 ILE B C 1
ATOM 1858 O O . ILE B 1 89 ? -15.859 4.906 -3.424 1 95.56 89 ILE B O 1
ATOM 1862 N N . LEU B 1 90 ? -16.344 3.545 -1.685 1 97.56 90 LEU B N 1
ATOM 1863 C CA . LEU B 1 90 ? -16.281 4.559 -0.637 1 97.56 90 LEU B CA 1
ATOM 1864 C C . LEU B 1 90 ? -15.211 4.227 0.388 1 97.56 90 LEU B C 1
ATOM 1866 O O . LEU B 1 90 ? -15.203 3.137 0.964 1 97.56 90 LEU B O 1
ATOM 1870 N N . ILE B 1 91 ? -14.305 5.102 0.585 1 97.81 91 ILE B N 1
ATOM 1871 C CA . ILE B 1 91 ? -13.289 4.965 1.621 1 97.81 91 ILE B CA 1
ATOM 1872 C C . ILE B 1 91 ? -13.57 5.949 2.752 1 97.81 91 ILE B C 1
ATOM 1874 O O . ILE B 1 91 ? -13.633 7.16 2.525 1 97.81 91 ILE B O 1
ATOM 1878 N N . THR B 1 92 ? -13.719 5.41 3.916 1 98.12 92 THR B N 1
ATOM 1879 C CA . THR B 1 92 ? -13.945 6.215 5.109 1 98.12 92 THR B CA 1
ATOM 1880 C C . THR B 1 92 ? -12.742 6.148 6.047 1 98.12 92 THR B C 1
ATOM 1882 O O . THR B 1 92 ? -12.18 5.074 6.266 1 98.12 92 THR B O 1
ATOM 1885 N N . THR B 1 93 ? -12.406 7.309 6.586 1 98.25 93 THR B N 1
ATOM 1886 C CA . THR B 1 93 ? -11.234 7.332 7.449 1 98.25 93 THR B CA 1
ATOM 1887 C C . THR B 1 93 ? -11.547 8.023 8.773 1 98.25 93 THR B C 1
ATOM 1889 O O . THR B 1 93 ? -12.453 8.852 8.844 1 98.25 93 THR B O 1
ATOM 1892 N N . GLU B 1 94 ? -10.789 7.703 9.789 1 97.31 94 GLU B N 1
ATOM 1893 C CA . GLU B 1 94 ? -10.922 8.305 11.109 1 97.31 94 GLU B CA 1
ATOM 1894 C C . GLU B 1 94 ? -9.602 8.227 11.883 1 97.31 94 GLU B C 1
ATOM 1896 O O . GLU B 1 94 ? -8.703 7.473 11.5 1 97.31 94 GLU B O 1
ATOM 1901 N N . VAL B 1 95 ? -9.562 8.945 12.914 1 96.06 95 VAL B N 1
ATOM 1902 C CA . VAL B 1 95 ? -8.383 8.93 13.773 1 96.06 95 VAL B CA 1
ATOM 1903 C C . VAL B 1 95 ? -8.445 7.734 14.719 1 96.06 95 VAL B C 1
ATOM 1905 O O . VAL B 1 95 ? -9.453 7.523 15.398 1 96.06 95 VAL B O 1
ATOM 1908 N N . GLU B 1 96 ? -7.453 6.996 14.68 1 96.94 96 GLU B N 1
ATOM 1909 C CA . GLU B 1 96 ? -7.359 5.867 15.602 1 96.94 96 GLU B CA 1
ATOM 1910 C C . GLU B 1 96 ? -6.672 6.273 16.906 1 96.94 96 GLU B C 1
ATOM 1912 O O . GLU B 1 96 ? -7.145 5.938 18 1 96.94 96 GLU B O 1
ATOM 1917 N N . GLU B 1 97 ? -5.555 6.918 16.75 1 94.56 97 GLU B N 1
ATOM 1918 C CA . GLU B 1 97 ? -4.762 7.34 17.906 1 94.56 97 GLU B CA 1
ATOM 1919 C C . GLU B 1 97 ? -3.885 8.539 17.562 1 94.56 97 GLU B C 1
ATOM 1921 O O . GLU B 1 97 ? -3.307 8.609 16.469 1 94.56 97 GLU B O 1
ATOM 1926 N N . LEU B 1 98 ? -3.805 9.438 18.469 1 90.69 98 LEU B N 1
ATOM 1927 C CA . LEU B 1 98 ? -2.922 10.594 18.359 1 90.69 98 LEU B CA 1
ATOM 1928 C C . LEU B 1 98 ? -2.008 10.688 19.578 1 90.69 98 LEU B C 1
ATOM 1930 O O . LEU B 1 98 ? -2.484 10.836 20.719 1 90.69 98 LEU B O 1
ATOM 1934 N N . VAL B 1 99 ? -0.787 10.469 19.328 1 86.44 99 VAL B N 1
ATOM 1935 C CA . VAL B 1 99 ? 0.192 10.555 20.406 1 86.44 99 VAL B CA 1
ATOM 1936 C C . VAL B 1 99 ? 1.367 11.43 19.969 1 86.44 99 VAL B C 1
ATOM 1938 O O . VAL B 1 99 ? 2.152 11.031 19.109 1 86.44 99 VAL B O 1
ATOM 1941 N N . ASP B 1 100 ? 1.462 12.602 20.578 1 84.44 100 ASP B N 1
ATOM 1942 C CA . ASP B 1 100 ? 2.551 13.523 20.297 1 84.44 100 ASP B CA 1
ATOM 1943 C C . ASP B 1 100 ? 2.586 13.883 18.812 1 84.44 100 ASP B C 1
ATOM 1945 O O . ASP B 1 100 ? 1.652 14.5 18.297 1 84.44 100 ASP B O 1
ATOM 1949 N N . ARG B 1 101 ? 3.693 13.453 18.156 1 85.69 101 ARG B N 1
ATOM 1950 C CA . ARG B 1 101 ? 3.871 13.828 16.766 1 85.69 101 ARG B CA 1
ATOM 1951 C C . ARG B 1 101 ? 3.506 12.672 15.836 1 85.69 101 ARG B C 1
ATOM 1953 O O . ARG B 1 101 ? 3.895 12.664 14.664 1 85.69 101 ARG B O 1
ATOM 1960 N N . LYS B 1 102 ? 2.77 11.734 16.453 1 91.88 102 LYS B N 1
ATOM 1961 C CA . LYS B 1 102 ? 2.363 10.562 15.695 1 91.88 102 LYS B CA 1
ATOM 1962 C C . LYS B 1 102 ? 0.845 10.422 15.672 1 91.88 102 LYS B C 1
ATOM 1964 O O . LYS B 1 102 ? 0.178 10.633 16.688 1 91.88 102 LYS B O 1
ATOM 1969 N N . VAL B 1 103 ? 0.378 10.125 14.531 1 93.5 103 VAL B N 1
ATOM 1970 C CA . VAL B 1 103 ? -1.062 9.914 14.422 1 93.5 103 VAL B CA 1
ATOM 1971 C C . VAL B 1 103 ? -1.339 8.617 13.664 1 93.5 103 VAL B C 1
ATOM 1973 O O . VAL B 1 103 ? -0.815 8.406 12.57 1 93.5 103 VAL B O 1
ATOM 1976 N N . TRP B 1 104 ? -2.08 7.742 14.297 1 96.81 104 TRP B N 1
ATOM 1977 C CA . TRP B 1 104 ? -2.621 6.559 13.633 1 96.81 104 TRP B CA 1
ATOM 1978 C C . TRP B 1 104 ? -4.012 6.84 13.07 1 96.81 104 TRP B C 1
ATOM 1980 O O . TRP B 1 104 ? -4.891 7.328 13.781 1 96.81 104 TRP B O 1
ATOM 1990 N N . LEU B 1 105 ? -4.133 6.535 11.844 1 97.56 105 LEU B N 1
ATOM 1991 C CA . LEU B 1 105 ? -5.402 6.711 11.148 1 97.56 105 LEU B CA 1
ATOM 1992 C C . LEU B 1 105 ? -5.902 5.387 10.586 1 97.56 105 LEU B C 1
ATOM 1994 O O . LEU B 1 105 ? -5.105 4.547 10.156 1 97.56 105 LEU B O 1
ATOM 1998 N N . ARG B 1 106 ? -7.172 5.27 10.547 1 98.38 106 ARG B N 1
ATOM 1999 C CA . ARG B 1 106 ? -7.793 4.059 10.023 1 98.38 106 ARG B CA 1
ATOM 2000 C C . ARG B 1 106 ? -8.641 4.363 8.797 1 98.38 106 ARG B C 1
ATOM 2002 O O . ARG B 1 106 ? -9.188 5.461 8.672 1 98.38 106 ARG B O 1
ATOM 2009 N N . ALA B 1 107 ? -8.758 3.395 7.961 1 98.5 107 ALA B N 1
ATOM 2010 C CA . ALA B 1 107 ? -9.57 3.496 6.75 1 98.5 107 ALA B CA 1
ATOM 2011 C C . ALA B 1 107 ? -10.414 2.242 6.551 1 98.5 107 ALA B C 1
ATOM 2013 O O . ALA B 1 107 ? -9.984 1.134 6.875 1 98.5 107 ALA B O 1
ATOM 2014 N N . THR B 1 108 ? -11.562 2.424 6.047 1 98.44 108 THR B N 1
ATOM 2015 C CA . THR B 1 108 ? -12.43 1.336 5.621 1 98.44 108 THR B CA 1
ATOM 2016 C C . THR B 1 108 ? -12.891 1.54 4.18 1 98.44 108 THR B C 1
ATOM 2018 O O . THR B 1 108 ? -13.422 2.6 3.836 1 98.44 108 THR B O 1
ATOM 2021 N N . VAL B 1 109 ? -12.68 0.532 3.373 1 97.94 109 VAL B N 1
ATOM 2022 C CA . VAL B 1 109 ? -13.062 0.563 1.967 1 97.94 109 VAL B CA 1
ATOM 2023 C C . VAL B 1 109 ? -14.344 -0.247 1.763 1 97.94 109 VAL B C 1
ATOM 2025 O O . VAL B 1 109 ? -14.367 -1.452 2.023 1 97.94 109 VAL B O 1
ATOM 2028 N N . THR B 1 110 ? -15.328 0.41 1.224 1 97.88 110 THR B N 1
ATOM 2029 C CA . THR B 1 110 ? -16.625 -0.252 1.067 1 97.88 110 THR B CA 1
ATOM 2030 C C . THR B 1 110 ? -17.234 0.087 -0.285 1 97.88 110 THR B C 1
ATOM 2032 O O . THR B 1 110 ? -16.703 0.903 -1.035 1 97.88 110 THR B O 1
ATOM 2035 N N . ASN B 1 111 ? -18.359 -0.636 -0.519 1 94.62 111 ASN B N 1
ATOM 2036 C CA . ASN B 1 111 ? -19.156 -0.272 -1.683 1 94.62 111 ASN B CA 1
ATOM 2037 C C . ASN B 1 111 ? -20.219 0.772 -1.331 1 94.62 111 ASN B C 1
ATOM 2039 O O . ASN B 1 111 ? -21.078 1.079 -2.146 1 94.62 111 ASN B O 1
ATOM 2043 N N . GLY B 1 112 ? -20.25 1.269 -0.167 1 93 112 GLY B N 1
ATOM 2044 C CA . GLY B 1 112 ? -21.266 2.209 0.295 1 93 112 GLY B CA 1
ATOM 2045 C C . GLY B 1 112 ? -22.562 1.539 0.703 1 93 112 GLY B C 1
ATOM 2046 O O . GLY B 1 112 ? -23.5 2.207 1.138 1 93 112 GLY B O 1
ATOM 2047 N N . LYS B 1 113 ? -22.625 0.242 0.466 1 91.62 113 LYS B N 1
ATOM 2048 C CA . LYS B 1 113 ? -23.859 -0.494 0.756 1 91.62 113 LYS B CA 1
ATOM 2049 C C . LYS B 1 113 ? -23.609 -1.598 1.78 1 91.62 113 LYS B C 1
ATOM 2051 O O . LYS B 1 113 ? -24.344 -2.58 1.834 1 91.62 113 LYS B O 1
ATOM 2056 N N . GLY B 1 114 ? -22.5 -1.471 2.492 1 89.38 114 GLY B N 1
ATOM 2057 C CA . GLY B 1 114 ? -22.312 -2.398 3.596 1 89.38 114 GLY B CA 1
ATOM 2058 C C . GLY B 1 114 ? -21.172 -3.373 3.369 1 89.38 114 GLY B C 1
ATOM 2059 O O . GLY B 1 114 ? -20.625 -3.941 4.32 1 89.38 114 GLY B O 1
ATOM 2060 N N . ALA B 1 115 ? -20.828 -3.746 2.109 1 94.75 115 ALA B N 1
ATOM 2061 C CA . ALA B 1 115 ? -19.734 -4.672 1.853 1 94.75 115 ALA B CA 1
ATOM 2062 C C . ALA B 1 115 ? -18.375 -4.008 2.115 1 94.75 115 ALA B C 1
ATOM 2064 O O . ALA B 1 115 ? -18.109 -2.924 1.596 1 94.75 115 ALA B O 1
ATOM 2065 N N . VAL B 1 116 ? -17.609 -4.688 2.908 1 97.69 116 VAL B N 1
ATOM 2066 C CA . VAL B 1 116 ? -16.266 -4.195 3.215 1 97.69 116 VAL B CA 1
ATOM 2067 C C . VAL B 1 116 ? -15.234 -4.91 2.338 1 97.69 116 VAL B C 1
ATOM 2069 O O . VAL B 1 116 ? -15.102 -6.133 2.404 1 97.69 116 VAL B O 1
ATOM 2072 N N . TYR B 1 117 ? -14.547 -4.156 1.53 1 96.81 117 TYR B N 1
ATOM 2073 C CA . TYR B 1 117 ? -13.547 -4.719 0.626 1 96.81 117 TYR B CA 1
ATOM 2074 C C . TYR B 1 117 ? -12.18 -4.785 1.295 1 96.81 117 TYR B C 1
ATOM 2076 O O . TYR B 1 117 ? -11.391 -5.699 1.028 1 96.81 117 TYR B O 1
ATOM 2084 N N . ALA B 1 118 ? -11.898 -3.832 2.139 1 97.81 118 ALA B N 1
ATOM 2085 C CA . ALA B 1 118 ? -10.594 -3.768 2.801 1 97.81 118 ALA B CA 1
ATOM 2086 C C . ALA B 1 118 ? -10.633 -2.812 3.99 1 97.81 118 ALA B C 1
ATOM 2088 O O . ALA B 1 118 ? -11.508 -1.945 4.07 1 97.81 118 ALA B O 1
ATOM 2089 N N .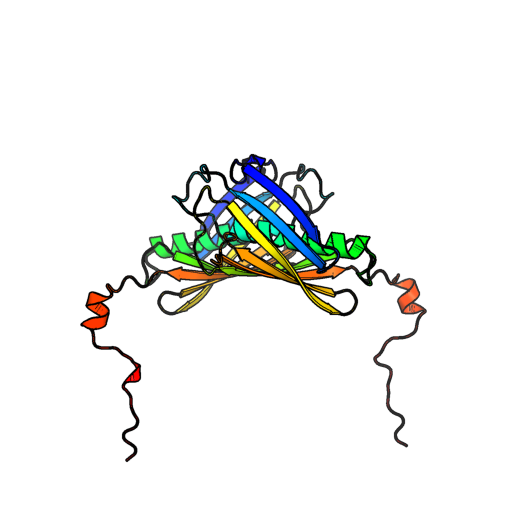 THR B 1 119 ? -9.734 -3.033 4.887 1 98.5 119 THR B N 1
ATOM 2090 C CA . THR B 1 119 ? -9.438 -2.09 5.957 1 98.5 119 THR B CA 1
ATOM 2091 C C . THR B 1 119 ? -7.945 -1.756 5.98 1 98.5 119 THR B C 1
ATOM 2093 O O . THR B 1 119 ? -7.121 -2.541 5.508 1 98.5 119 THR B O 1
ATOM 2096 N N . GLY B 1 120 ? -7.68 -0.609 6.426 1 98.38 120 GLY B N 1
ATOM 2097 C CA . GLY B 1 120 ? -6.289 -0.189 6.488 1 98.38 120 GLY B CA 1
ATOM 2098 C C . GLY B 1 120 ? -6.004 0.744 7.652 1 98.38 120 GLY B C 1
ATOM 2099 O O . GLY B 1 120 ? -6.926 1.298 8.25 1 98.38 120 GLY B O 1
ATOM 2100 N N . ARG B 1 121 ? -4.762 0.853 7.957 1 98 121 ARG B N 1
ATOM 2101 C CA . ARG B 1 121 ? -4.289 1.855 8.906 1 98 121 ARG B CA 1
ATOM 2102 C C . ARG B 1 121 ? -2.914 2.383 8.508 1 98 121 ARG B C 1
ATOM 2104 O O . ARG B 1 121 ? -2.133 1.675 7.871 1 98 121 ARG B O 1
ATOM 2111 N N . ALA B 1 122 ? -2.707 3.531 8.898 1 97.75 122 ALA B N 1
ATOM 2112 C CA . ALA B 1 122 ? -1.428 4.16 8.586 1 97.75 122 ALA B CA 1
ATOM 2113 C C . ALA B 1 122 ? -0.933 5.012 9.75 1 97.75 122 ALA B C 1
ATOM 2115 O O . ALA B 1 122 ? -1.731 5.625 10.461 1 97.75 122 ALA B O 1
ATOM 2116 N N . LEU B 1 123 ? 0.333 4.98 9.906 1 97 123 LEU B N 1
ATOM 2117 C CA . LEU B 1 123 ? 1.006 5.844 10.867 1 97 123 LEU B CA 1
ATOM 2118 C C . LEU B 1 123 ? 1.677 7.02 10.164 1 97 123 LEU B C 1
ATOM 2120 O O . LEU B 1 123 ? 2.498 6.828 9.266 1 97 123 LEU B O 1
ATOM 2124 N N . PHE B 1 124 ? 1.308 8.148 10.523 1 93.62 124 PHE B N 1
ATOM 2125 C CA . PHE B 1 124 ? 1.987 9.359 10.062 1 93.62 124 PHE B CA 1
ATOM 2126 C C . PHE B 1 124 ? 2.818 9.969 11.188 1 93.62 124 PHE B C 1
ATOM 2128 O O . PHE B 1 124 ? 2.365 10.047 12.336 1 93.62 124 PHE B O 1
ATOM 2135 N N . VAL B 1 125 ? 3.988 10.398 10.812 1 91.31 125 VAL B N 1
ATOM 2136 C CA . VAL B 1 125 ? 4.895 10.969 11.805 1 91.31 125 VAL B CA 1
ATOM 2137 C C . VAL B 1 125 ? 5.414 12.32 11.312 1 91.31 125 VAL B C 1
ATOM 2139 O O . VAL B 1 125 ? 5.82 12.453 10.156 1 91.31 125 VAL B O 1
ATOM 2142 N N . ALA B 1 126 ? 5.312 13.281 12.164 1 85.75 126 ALA B N 1
ATOM 2143 C CA . ALA B 1 126 ? 5.898 14.594 11.891 1 85.75 126 ALA B CA 1
ATOM 2144 C C . ALA B 1 126 ? 7.328 14.672 12.43 1 85.75 126 ALA B C 1
ATOM 2146 O O . ALA B 1 126 ? 7.637 14.102 13.477 1 85.75 126 ALA B O 1
ATOM 2147 N N . PRO B 1 127 ? 8.148 15.352 11.555 1 76.38 127 PRO B N 1
ATOM 2148 C CA . PRO B 1 127 ? 9.523 15.508 12.047 1 76.38 127 PRO B CA 1
ATOM 2149 C C . PRO B 1 127 ? 9.594 16.281 13.367 1 76.38 127 PRO B C 1
ATOM 2151 O O . PRO B 1 127 ? 8.703 17.094 13.656 1 76.38 127 PRO B O 1
ATOM 2154 N N . ARG B 1 128 ? 10.438 15.852 14.18 1 66.44 128 ARG B N 1
ATOM 2155 C CA . ARG B 1 128 ? 10.648 16.562 15.43 1 66.44 128 ARG B CA 1
ATOM 2156 C C . ARG B 1 128 ? 11.211 17.969 15.172 1 66.44 128 ARG B C 1
ATOM 2158 O O . ARG B 1 128 ? 12.156 18.125 14.391 1 66.44 128 ARG B O 1
ATOM 2165 N N . TRP B 1 129 ? 10.367 18.953 15.039 1 56.44 129 TRP B N 1
ATOM 2166 C CA . TRP B 1 129 ? 10.859 20.312 14.812 1 56.44 129 TRP B CA 1
ATOM 2167 C C . TRP B 1 129 ? 11.75 20.766 15.961 1 56.44 129 TRP B C 1
ATOM 2169 O O . TRP B 1 129 ? 12.18 21.922 16 1 56.44 129 TRP B O 1
ATOM 2179 N N . LEU B 1 130 ? 11.82 20.141 17.203 1 50.94 130 LEU B N 1
ATOM 2180 C CA . LEU B 1 130 ? 12.664 20.906 18.125 1 50.94 130 LEU B CA 1
ATOM 2181 C C . LEU B 1 130 ? 14.031 21.188 17.5 1 50.94 130 LEU B C 1
ATOM 2183 O O . LEU B 1 130 ? 14.719 20.266 17.062 1 50.94 130 LEU B O 1
ATOM 2187 N N . PRO B 1 131 ? 14.352 22.328 17.156 1 47.09 131 PRO B N 1
ATOM 2188 C CA . PRO B 1 131 ? 15.727 22.641 16.781 1 47.09 131 PRO B CA 1
ATOM 2189 C C . PRO B 1 131 ? 16.75 21.969 17.688 1 47.09 131 PRO B C 1
ATOM 2191 O O . PRO B 1 131 ? 16.5 21.781 18.875 1 47.09 131 PRO B O 1
ATOM 2194 N N . ASP B 1 132 ? 17.484 21.062 17.109 1 45.81 132 ASP B N 1
ATOM 2195 C CA . ASP B 1 132 ? 18.562 20.5 17.938 1 45.81 132 ASP B CA 1
ATOM 2196 C C . ASP B 1 132 ? 19.031 21.5 18.984 1 45.81 132 ASP B C 1
ATOM 2198 O O . ASP B 1 132 ? 19.375 21.125 20.094 1 45.81 132 ASP B O 1
ATOM 2202 N N . TRP B 1 133 ? 19.078 22.672 18.594 1 48.12 133 TRP B N 1
ATOM 2203 C CA . TRP B 1 133 ? 19.641 23.688 19.484 1 48.12 133 TRP B CA 1
ATOM 2204 C C . TRP B 1 133 ? 18.703 23.969 20.656 1 48.12 133 TRP B C 1
ATOM 2206 O O . TRP B 1 133 ? 19.141 24.297 21.75 1 48.12 133 TRP B O 1
ATOM 2216 N N . ILE B 1 134 ? 17.5 23.828 20.5 1 52.38 134 ILE B N 1
ATOM 2217 C CA . ILE B 1 134 ? 16.594 24.078 21.609 1 52.38 134 ILE B CA 1
ATOM 2218 C C . ILE B 1 134 ? 16.469 22.828 22.469 1 52.38 134 ILE B C 1
ATOM 2220 O O . ILE B 1 134 ? 16.344 22.906 23.688 1 52.38 134 ILE B O 1
ATOM 2224 N N . ARG B 1 135 ? 16.391 21.609 21.969 1 51.06 135 ARG B N 1
ATOM 2225 C CA . ARG B 1 135 ? 16.5 20.391 22.781 1 51.06 135 ARG B CA 1
ATOM 2226 C C . ARG B 1 135 ? 17.719 20.469 23.703 1 51.06 135 ARG B C 1
ATOM 2228 O O . ARG B 1 135 ? 17.688 20 24.828 1 51.06 135 ARG B O 1
ATOM 2235 N N . SER B 1 136 ? 18.797 20.891 23.094 1 47.97 136 SER B N 1
ATOM 2236 C CA . SER B 1 136 ? 19.969 21.156 23.906 1 47.97 136 SER B CA 1
ATOM 2237 C C . SER B 1 136 ? 19.688 22.156 25.016 1 47.97 136 SER B C 1
ATOM 2239 O O . SER B 1 136 ? 20.219 22.031 26.125 1 47.97 136 SER B O 1
ATOM 2241 N N . ILE B 1 137 ? 18.922 23.141 24.812 1 50.72 137 ILE B N 1
ATOM 2242 C CA . ILE B 1 137 ? 18.672 24.156 25.828 1 50.72 137 ILE B CA 1
ATOM 2243 C C . ILE B 1 137 ? 17.594 23.656 26.797 1 50.72 137 ILE B C 1
ATOM 2245 O O . ILE B 1 137 ? 17.656 23.922 27.984 1 50.72 137 ILE B O 1
ATOM 2249 N N . THR B 1 138 ? 16.531 23.031 26.266 1 50.84 138 THR B N 1
ATOM 2250 C CA . THR B 1 138 ? 15.484 22.672 27.203 1 50.84 138 THR B CA 1
ATOM 2251 C C . THR B 1 138 ? 15.844 21.391 27.953 1 50.84 138 THR B C 1
ATOM 2253 O O . THR B 1 138 ? 15.172 21.016 28.922 1 50.84 138 THR B O 1
ATOM 2256 N N . GLY B 1 139 ? 16.844 21.016 28.531 1 46.06 139 GLY B N 1
ATOM 2257 C CA . GLY B 1 139 ? 17.344 20.016 29.469 1 46.06 139 GLY B CA 1
ATOM 2258 C C . GLY B 1 139 ? 16.516 18.75 29.469 1 46.06 139 GLY B C 1
ATOM 2259 O O . GLY B 1 139 ? 16.703 17.891 30.328 1 46.06 139 GLY B O 1
ATOM 2260 N N . ARG B 1 140 ? 15.383 18.641 28.953 1 43 140 ARG B N 1
ATOM 2261 C CA . ARG B 1 140 ? 14.539 17.5 29.281 1 43 140 ARG B CA 1
ATOM 2262 C C . ARG B 1 140 ? 15.125 16.203 28.719 1 43 140 ARG B C 1
ATOM 2264 O O . ARG B 1 140 ? 14.836 15.828 27.594 1 43 140 ARG B O 1
ATOM 2271 N N . ASP B 1 141 ? 16.438 16.125 28.703 1 39.66 141 ASP B N 1
ATOM 2272 C CA . ASP B 1 141 ? 16.969 14.766 28.703 1 39.66 141 ASP B CA 1
ATOM 2273 C C . ASP B 1 141 ? 16.25 13.891 29.719 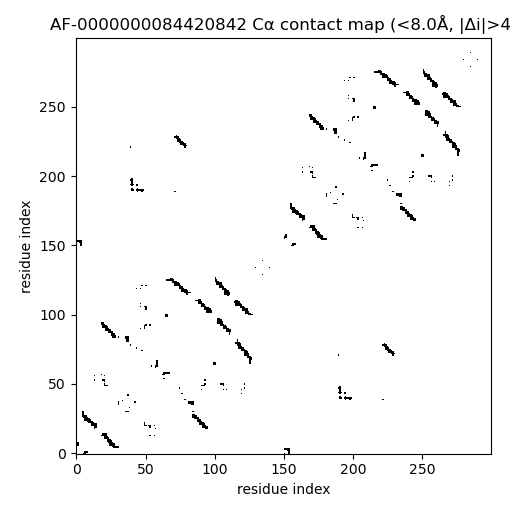1 39.66 141 ASP B C 1
ATOM 2275 O O . ASP B 1 141 ? 16.297 14.172 30.922 1 39.66 141 ASP B O 1
ATOM 2279 N N . ARG B 1 142 ? 15.062 13.367 29.547 1 38.53 142 ARG B N 1
ATOM 2280 C CA . ARG B 1 142 ? 14.273 12.531 30.438 1 38.53 142 ARG B CA 1
ATOM 2281 C C . ARG B 1 142 ? 15.164 11.617 31.266 1 38.53 142 ARG B C 1
ATOM 2283 O O . ARG B 1 142 ? 14.68 10.914 32.156 1 38.53 142 ARG B O 1
ATOM 2290 N N . ASN B 1 143 ? 16.266 11.188 30.859 1 37.34 143 ASN B N 1
ATOM 2291 C CA . ASN B 1 143 ? 16.844 10.102 31.641 1 37.34 143 ASN B CA 1
ATOM 2292 C C . ASN B 1 143 ? 17.281 10.586 33.031 1 37.34 143 ASN B C 1
ATOM 2294 O O . ASN B 1 143 ? 17.969 9.867 33.75 1 37.34 143 ASN B O 1
ATOM 2298 N N . 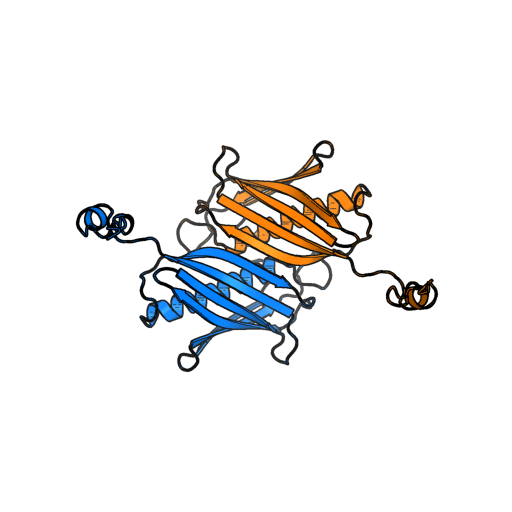SER B 1 144 ? 17.375 11.891 33.312 1 31.73 144 SER B N 1
ATOM 2299 C CA . SER B 1 144 ? 18.062 12.109 34.594 1 31.73 144 SER B CA 1
ATOM 2300 C C . SER B 1 144 ? 17.156 11.805 35.781 1 31.73 144 SER B C 1
ATOM 2302 O O . SER B 1 144 ? 17.344 12.344 36.875 1 31.73 144 SER B O 1
ATOM 2304 N N . ALA B 1 145 ? 15.984 11.258 35.781 1 30.16 145 ALA B N 1
ATOM 2305 C CA . ALA B 1 145 ? 15.266 11.055 37.031 1 30.16 145 ALA B CA 1
ATOM 2306 C C . ALA B 1 145 ? 16.031 10.102 37.938 1 30.16 145 ALA B C 1
ATOM 2308 O O . ALA B 1 145 ? 15.922 8.883 37.812 1 30.16 145 ALA B O 1
ATOM 2309 N N . SER B 1 146 ? 17.344 10.172 38.094 1 31.55 146 SER B N 1
ATOM 2310 C CA . SER B 1 146 ? 17.891 9.484 39.25 1 31.55 146 SER B CA 1
ATOM 2311 C C . SER B 1 146 ? 17.156 9.898 40.531 1 31.55 146 SER B C 1
ATOM 2313 O O . SER B 1 146 ? 17.109 11.086 40.875 1 31.55 146 SER B O 1
ATOM 2315 N N . LYS B 1 147 ? 16.188 9.055 41 1 32.03 147 LYS B N 1
ATOM 2316 C CA . LYS B 1 147 ? 15.43 8.906 42.25 1 32.03 147 LYS B CA 1
ATOM 2317 C C . LYS B 1 147 ? 16.328 9.062 43.469 1 32.03 147 LYS B C 1
ATOM 2319 O O . LYS B 1 147 ? 17.344 8.367 43.594 1 32.03 147 LYS B O 1
ATOM 2324 N N . LYS B 1 148 ? 16.25 10.086 44.188 1 29.72 148 LYS B N 1
ATOM 2325 C CA . LYS B 1 148 ? 16.609 10.398 45.594 1 29.72 148 LYS B CA 1
ATOM 2326 C C . LYS B 1 148 ? 16.031 9.359 46.531 1 29.72 148 LYS B C 1
ATOM 2328 O O . LYS B 1 148 ? 14.812 9.141 46.562 1 29.72 148 LYS B O 1
ATOM 2333 N N . THR B 1 149 ? 16.594 8.297 46.906 1 28.08 149 THR B N 1
ATOM 2334 C CA . THR B 1 149 ? 16.406 7.418 48.031 1 28.08 149 THR B CA 1
ATOM 2335 C C . THR B 1 149 ? 16.344 8.227 49.344 1 28.08 149 THR B C 1
ATOM 2337 O O . THR B 1 149 ? 17.312 8.875 49.719 1 28.08 149 THR B O 1
ATOM 2340 N N . LYS B 1 150 ? 15.203 9.039 49.438 1 21.95 150 LYS B N 1
ATOM 2341 C CA . LYS B 1 150 ? 14.867 9.094 50.875 1 21.95 150 LYS B CA 1
ATOM 2342 C C . LYS B 1 150 ? 14.148 7.816 51.312 1 21.95 150 LYS B C 1
ATOM 2344 O O . LYS B 1 150 ? 13.312 7.289 50.562 1 21.95 150 LYS B O 1
#

Sequence (300 aa):
MVASGQIKELRCFYDTQQRKFYSVVELGKEVCGFPQTVHGGLTAALVDETVGGLAVALWRAGELGFRPPAYTARLEVDYKKKIPNGSIILITTEVEELVDRKVWLRATVTNGKGAVYATGRALFVAPRWLPDWIRSITGRDRNSASKKTKMVASGQIKELRCFYDTQQRKFYSVVELGKEVCGFPQTVHGGLTAALVDETVGGLAVALWRAGELGFRPPAYTARLEVDYKKKIPNGSIILITTEVEELVDRKVWLRATVTNGKGAVYATGRALFVAPRWLPDWIRSITGRDRNSASKKTK